Protein AF-A0A2T8JCD4-F1 (afdb_monomer)

Sequence (209 aa):
MAALTFLSVPRAQSPLDRAPPTRAVNAVFRVQPRTGFLVVAARRRLVAAAAAAAAPAASAAERDKPFIEEMRAAAMRLHTRDQDRGGEKEAPMEPPVDKWEPTVEGYLRFLVDSKLVFETLEAVVDRAAVPWYAEFRNTGLERSEPLKKDLEWFRQQGHTIPEPCAPGITYASFLEELSVKDPQAFVCHFYNVHFAHTAGGRIIGKKVV

Solvent-accessible surface area (backbone atoms only — not comparable to full-atom values): 13520 Å² total; per-residue (Å²): 133,90,81,87,83,81,83,84,77,84,81,82,82,73,99,80,82,84,83,80,88,82,81,88,75,91,77,88,79,83,87,77,91,80,92,75,92,75,91,74,81,84,78,83,74,81,79,80,89,77,79,81,76,79,67,82,77,71,52,76,79,63,72,71,56,57,69,67,58,57,53,49,54,58,55,34,44,71,30,34,52,83,80,34,91,64,23,68,38,81,86,80,92,68,80,53,77,90,75,61,84,84,46,72,69,60,48,47,44,51,49,42,18,50,27,51,37,37,44,41,55,52,50,52,26,69,67,29,90,50,80,74,32,51,78,67,50,92,74,80,73,81,45,34,67,62,43,51,51,52,54,49,50,44,42,75,75,70,46,84,80,66,75,67,45,70,70,32,51,52,50,29,54,47,50,59,53,28,52,72,77,36,55,68,62,33,51,52,50,53,49,51,56,52,52,43,42,73,50,61,41,55,56,51,50,63,74,76,94

Structure (mmCIF, N/CA/C/O backbone):
data_AF-A0A2T8JCD4-F1
#
_entry.id   AF-A0A2T8JCD4-F1
#
loop_
_atom_site.group_PDB
_atom_site.id
_atom_site.type_symbol
_atom_site.label_atom_id
_atom_site.label_alt_id
_atom_site.label_comp_id
_atom_site.label_asym_id
_atom_site.label_entity_id
_atom_site.label_seq_id
_atom_site.pdbx_PDB_ins_code
_atom_site.Cartn_x
_atom_site.Cartn_y
_atom_site.Cartn_z
_atom_site.occupancy
_atom_site.B_iso_or_equiv
_atom_site.auth_seq_id
_atom_site.auth_comp_id
_atom_site.auth_asym_id
_atom_site.auth_atom_id
_atom_site.pdbx_PDB_model_num
ATOM 1 N N . MET A 1 1 ? -46.975 -2.563 -40.101 1.00 36.19 1 MET A N 1
ATOM 2 C CA . MET A 1 1 ? -46.581 -1.784 -41.295 1.00 36.19 1 MET A CA 1
ATOM 3 C C . MET A 1 1 ? -46.174 -0.391 -40.839 1.00 36.19 1 MET A C 1
ATOM 5 O O . MET A 1 1 ? -47.021 0.231 -40.224 1.00 36.19 1 MET A O 1
ATOM 9 N N . ALA A 1 2 ? -44.932 0.024 -41.149 1.00 34.44 2 ALA A N 1
ATOM 10 C CA . ALA A 1 2 ? -44.399 1.404 -41.225 1.00 34.44 2 ALA A CA 1
ATOM 11 C C . ALA A 1 2 ? -44.528 2.324 -39.974 1.00 34.44 2 ALA A C 1
ATOM 13 O O . ALA A 1 2 ? -45.567 2.377 -39.344 1.00 34.44 2 ALA A O 1
ATOM 14 N N . ALA A 1 3 ? -43.549 3.127 -39.551 1.00 36.41 3 ALA A N 1
ATOM 15 C CA . ALA A 1 3 ? -42.234 3.466 -40.082 1.00 36.41 3 ALA A CA 1
ATOM 16 C C . ALA A 1 3 ? -41.329 3.948 -38.928 1.00 36.41 3 ALA A C 1
ATOM 18 O O . ALA A 1 3 ? -41.763 4.711 -38.068 1.00 36.41 3 ALA A O 1
ATOM 19 N N . LEU A 1 4 ? -40.066 3.516 -38.941 1.00 37.91 4 LEU A N 1
ATOM 20 C CA . LEU A 1 4 ? -38.973 4.099 -38.164 1.00 37.91 4 LEU A CA 1
ATOM 21 C C . LEU A 1 4 ? -38.475 5.346 -38.906 1.00 37.91 4 LEU A C 1
ATOM 23 O O . LEU A 1 4 ? -37.895 5.237 -39.985 1.00 37.91 4 LEU A O 1
ATOM 27 N N . THR A 1 5 ? -38.703 6.529 -38.346 1.00 40.84 5 THR A N 1
ATOM 28 C CA . THR A 1 5 ? -38.082 7.775 -38.810 1.00 40.84 5 THR A CA 1
ATOM 29 C C . THR A 1 5 ? -36.663 7.878 -38.261 1.00 40.84 5 THR A C 1
ATOM 31 O O . THR A 1 5 ? -36.458 8.149 -37.079 1.00 40.84 5 THR A O 1
ATOM 34 N N . PHE A 1 6 ? -35.681 7.665 -39.136 1.00 38.03 6 PHE A N 1
ATOM 35 C CA . PHE A 1 6 ? -34.277 7.980 -38.893 1.00 38.03 6 PHE A CA 1
ATOM 36 C C . PHE A 1 6 ? -34.075 9.501 -38.953 1.00 38.03 6 PHE A C 1
ATOM 38 O O . PHE A 1 6 ? -34.180 10.107 -40.018 1.00 38.03 6 PHE A O 1
ATOM 45 N N . LEU A 1 7 ? -33.764 10.121 -37.815 1.00 40.78 7 LEU A N 1
ATOM 46 C CA . LEU A 1 7 ? -33.202 11.470 -37.768 1.00 40.78 7 LEU A CA 1
ATOM 47 C C . LEU A 1 7 ? -31.695 11.370 -38.022 1.00 40.78 7 LEU A C 1
ATOM 49 O O . LEU A 1 7 ? -30.926 10.928 -37.171 1.00 40.78 7 LEU A O 1
ATOM 53 N N . SER A 1 8 ? -31.291 11.742 -39.234 1.00 42.31 8 SER A N 1
ATOM 54 C CA . SER A 1 8 ? -29.895 11.802 -39.660 1.00 42.31 8 SER A CA 1
ATOM 55 C C . SER A 1 8 ? -29.242 13.064 -39.089 1.00 42.31 8 SER A C 1
ATOM 57 O O . SER A 1 8 ? -29.608 14.177 -39.461 1.00 42.31 8 SER A O 1
ATOM 59 N N . VAL A 1 9 ? -28.276 12.903 -38.184 1.00 41.84 9 VAL A N 1
ATOM 60 C CA . VAL A 1 9 ? -27.459 14.006 -37.652 1.00 41.84 9 VAL A CA 1
ATOM 61 C C . VAL A 1 9 ? -26.311 14.294 -38.634 1.00 41.84 9 VAL A C 1
ATOM 63 O O . VAL A 1 9 ? -25.636 13.352 -39.059 1.00 41.84 9 VAL A O 1
ATOM 66 N N . PRO A 1 10 ? -26.059 15.557 -39.028 1.00 41.62 10 PRO A N 1
ATOM 67 C CA . PRO A 1 10 ? -24.972 15.886 -39.942 1.00 41.62 10 PRO A CA 1
ATOM 68 C C . PRO A 1 10 ? -23.603 15.732 -39.263 1.00 41.62 10 PRO A C 1
ATOM 70 O O . PRO A 1 10 ? -23.347 16.251 -38.178 1.00 41.62 10 PRO A O 1
ATOM 73 N N . ARG A 1 11 ? -22.710 15.003 -39.937 1.00 40.59 11 ARG A N 1
ATOM 74 C CA . ARG A 1 11 ? -21.319 14.752 -39.545 1.00 40.59 11 ARG A CA 1
ATOM 75 C C . ARG A 1 11 ? -20.512 16.053 -39.611 1.00 40.59 11 ARG A C 1
ATOM 77 O O . ARG A 1 11 ? -20.322 16.606 -40.691 1.00 40.59 11 ARG A O 1
ATOM 84 N N . ALA A 1 12 ? -20.015 16.515 -38.465 1.00 41.06 12 ALA A N 1
ATOM 85 C CA . ALA A 1 12 ? -19.050 17.606 -38.386 1.00 41.06 12 ALA A CA 1
ATOM 86 C C . ALA A 1 12 ? -17.743 17.208 -39.097 1.00 41.06 12 ALA A C 1
ATOM 88 O O . ALA A 1 12 ? -17.178 16.145 -38.832 1.00 41.06 12 ALA A O 1
ATOM 89 N N . GLN A 1 13 ? -17.282 18.048 -40.023 1.00 42.16 13 GLN A N 1
ATOM 90 C CA . GLN A 1 13 ? -16.000 17.888 -40.708 1.00 42.16 13 GLN A CA 1
ATOM 91 C C . GLN A 1 13 ? -14.865 18.338 -39.778 1.00 42.16 13 GLN A C 1
ATOM 93 O O . GLN A 1 13 ? -14.894 19.436 -39.226 1.00 42.16 13 GLN A O 1
ATOM 98 N N . SER A 1 14 ? -13.881 17.464 -39.579 1.00 39.19 14 SER A N 1
ATOM 99 C CA . SER A 1 14 ? -12.688 17.709 -38.766 1.00 39.19 14 SER A CA 1
ATOM 100 C C . SER A 1 14 ? -11.725 18.670 -39.487 1.00 39.19 14 SER A C 1
ATOM 102 O O . SER A 1 14 ? -11.552 18.541 -40.699 1.00 39.19 14 SER A O 1
ATOM 104 N N . PRO A 1 15 ? -11.053 19.606 -38.791 1.00 40.94 15 PRO A N 1
ATOM 105 C CA . PRO A 1 15 ? -10.141 20.566 -39.408 1.00 40.94 15 PRO A CA 1
ATOM 106 C C . PRO A 1 15 ? -8.748 19.943 -39.584 1.00 40.94 15 PRO A C 1
ATOM 108 O O . PRO A 1 15 ? -7.790 20.332 -38.927 1.00 40.94 15 PRO A O 1
ATOM 111 N N . LEU A 1 16 ? -8.636 18.942 -40.453 1.00 43.59 16 LEU A N 1
ATOM 112 C CA . LEU A 1 16 ? -7.364 18.343 -40.869 1.00 43.59 16 LEU A CA 1
ATOM 113 C C . LEU A 1 16 ? -7.417 18.037 -42.367 1.00 43.59 16 LEU A C 1
ATOM 115 O O . LEU A 1 16 ? -7.215 16.913 -42.795 1.00 43.59 16 LEU A O 1
ATOM 119 N N . ASP A 1 17 ? -7.720 19.053 -43.170 1.00 41.69 17 ASP A N 1
ATOM 120 C CA . ASP A 1 17 ? -7.614 18.961 -44.626 1.00 41.69 17 ASP A CA 1
ATOM 121 C C . ASP A 1 17 ? -7.142 20.303 -45.179 1.00 41.69 17 ASP A C 1
ATOM 123 O O . ASP A 1 17 ? -7.918 21.120 -45.665 1.00 41.69 17 ASP A O 1
ATOM 127 N N . ARG A 1 18 ? -5.839 20.568 -45.037 1.00 43.00 18 ARG A N 1
ATOM 128 C CA . ARG A 1 18 ? -5.104 21.563 -45.834 1.00 43.00 18 ARG A CA 1
ATOM 129 C C . ARG A 1 18 ? -3.615 21.212 -45.837 1.00 43.00 18 ARG A C 1
ATOM 131 O O . ARG A 1 18 ? -2.830 21.763 -45.073 1.00 43.00 18 ARG A O 1
ATOM 138 N N . ALA A 1 19 ? -3.230 20.300 -46.724 1.00 46.38 19 ALA A N 1
ATOM 139 C CA . ALA A 1 19 ? -1.844 20.153 -47.160 1.00 46.38 19 ALA A CA 1
ATOM 140 C C . ALA A 1 19 ? -1.657 20.916 -48.491 1.00 46.38 19 ALA A C 1
ATOM 142 O O . ALA A 1 19 ? -2.470 20.737 -49.401 1.00 46.38 19 ALA A O 1
ATOM 143 N N . PRO A 1 20 ? -0.641 21.787 -48.634 1.00 46.44 20 PRO A N 1
ATOM 144 C CA . PRO A 1 20 ? -0.349 22.455 -49.900 1.00 46.44 20 PRO A CA 1
ATOM 145 C C . PRO A 1 20 ? 0.383 21.516 -50.884 1.00 46.44 20 PRO A C 1
ATOM 147 O O . PRO A 1 20 ? 1.058 20.578 -50.456 1.00 46.44 20 PRO A O 1
ATOM 150 N N . PRO A 1 21 ? 0.283 21.758 -52.205 1.00 45.94 21 PRO A N 1
ATOM 151 C CA . PRO A 1 21 ? 0.822 20.855 -53.218 1.00 45.94 21 PRO A CA 1
ATOM 152 C C . PRO A 1 21 ? 2.357 20.898 -53.272 1.00 45.94 21 PRO A C 1
ATOM 154 O O . PRO A 1 21 ? 2.965 21.944 -53.505 1.00 45.94 21 PRO A O 1
ATOM 157 N N . THR A 1 22 ? 2.992 19.737 -53.118 1.00 40.28 22 THR A N 1
ATOM 158 C CA . THR A 1 22 ? 4.421 19.525 -53.363 1.00 40.28 22 THR A CA 1
ATOM 159 C C . THR A 1 22 ? 4.698 19.486 -54.866 1.00 40.28 22 THR A C 1
ATOM 161 O O . THR A 1 22 ? 4.330 18.556 -55.580 1.00 40.28 22 THR A O 1
ATOM 164 N N . ARG A 1 23 ? 5.380 20.519 -55.364 1.00 37.66 23 ARG A N 1
ATOM 165 C CA . ARG A 1 23 ? 5.921 20.571 -56.725 1.00 37.66 23 ARG A CA 1
ATOM 166 C C . ARG A 1 23 ? 7.196 19.728 -56.776 1.00 37.66 23 ARG A C 1
ATOM 168 O O . ARG A 1 23 ? 8.215 20.112 -56.209 1.00 37.66 23 ARG A O 1
ATOM 175 N N . ALA A 1 24 ? 7.134 18.583 -57.450 1.00 40.75 24 ALA A N 1
ATOM 176 C CA . ALA A 1 24 ? 8.302 17.763 -57.745 1.00 40.75 24 ALA A CA 1
ATOM 177 C C . ALA A 1 24 ? 9.252 18.523 -58.686 1.00 40.75 24 ALA A C 1
ATOM 179 O O . ALA A 1 24 ? 8.850 18.964 -59.764 1.00 40.75 24 ALA A O 1
ATOM 180 N N . VAL A 1 25 ? 10.514 18.670 -58.282 1.00 39.81 25 VAL A N 1
ATOM 181 C CA . VAL A 1 25 ? 11.594 19.159 -59.144 1.00 39.81 25 VAL A CA 1
ATOM 182 C C . VAL A 1 25 ? 12.654 18.065 -59.189 1.00 39.81 25 VAL A C 1
ATOM 184 O O . VAL A 1 25 ? 13.371 17.838 -58.218 1.00 39.81 25 VAL A O 1
ATOM 187 N N . ASN A 1 26 ? 12.720 17.353 -60.313 1.00 35.44 26 ASN A N 1
ATOM 188 C CA . ASN A 1 26 ? 13.781 16.393 -60.594 1.00 35.44 26 ASN A CA 1
ATOM 189 C C . ASN A 1 26 ? 15.066 17.163 -60.918 1.00 35.44 26 ASN A C 1
ATOM 191 O O . ASN A 1 26 ? 15.206 17.696 -62.017 1.00 35.44 26 ASN A O 1
ATOM 195 N N . ALA A 1 27 ? 16.007 17.212 -59.976 1.00 40.53 27 ALA A N 1
ATOM 196 C CA . ALA A 1 27 ? 17.366 17.675 -60.225 1.00 40.53 27 ALA A CA 1
ATOM 197 C C . ALA A 1 27 ? 18.309 16.466 -60.257 1.00 40.53 27 ALA A C 1
ATOM 199 O O . ALA A 1 27 ? 18.738 15.950 -59.228 1.00 40.53 27 ALA A O 1
ATOM 200 N N . VAL A 1 28 ? 18.618 16.002 -61.468 1.00 41.41 28 VAL A N 1
ATOM 201 C CA . VAL A 1 28 ? 19.682 15.027 -61.725 1.00 41.41 28 VAL A CA 1
ATOM 202 C C . VAL A 1 28 ? 21.014 15.770 -61.629 1.00 41.41 28 VAL A C 1
ATOM 204 O O . VAL A 1 28 ? 21.392 16.482 -62.556 1.00 41.41 28 VAL A O 1
ATOM 207 N N . PHE A 1 29 ? 21.730 15.621 -60.513 1.00 34.62 29 PHE A N 1
ATOM 208 C CA . PHE A 1 29 ? 23.109 16.097 -60.400 1.00 34.62 29 PHE A CA 1
ATOM 209 C C . PHE A 1 29 ? 24.091 14.965 -60.701 1.00 34.62 29 PHE A C 1
ATOM 211 O O . PHE A 1 29 ? 24.189 13.962 -59.997 1.00 34.62 29 PHE A O 1
ATOM 218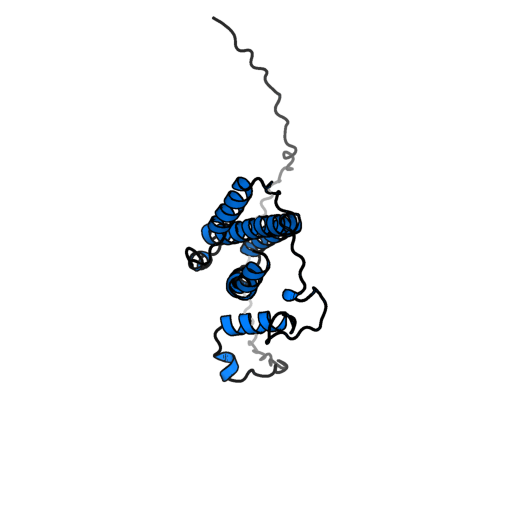 N N . ARG A 1 30 ? 24.804 15.152 -61.810 1.00 36.09 30 ARG A N 1
ATOM 219 C CA . ARG A 1 30 ? 25.827 14.269 -62.363 1.00 36.09 30 ARG A CA 1
ATOM 220 C C . ARG A 1 30 ? 27.097 14.362 -61.512 1.00 36.09 30 ARG A C 1
ATOM 222 O O . ARG A 1 30 ? 27.738 15.407 -61.465 1.00 36.09 30 ARG A O 1
ATOM 229 N N . VAL A 1 31 ? 27.460 13.258 -60.868 1.00 37.47 31 VAL A N 1
ATOM 230 C CA . VAL A 1 31 ? 28.732 13.080 -60.155 1.00 37.47 31 VAL A CA 1
ATOM 231 C C . VAL A 1 31 ? 29.869 12.943 -61.176 1.00 37.47 31 VAL A C 1
ATOM 233 O O . VAL A 1 31 ? 29.787 12.115 -62.083 1.00 37.47 31 VAL A O 1
ATOM 236 N N . GLN A 1 32 ? 30.937 13.731 -61.029 1.00 40.91 32 GLN A N 1
ATOM 237 C CA . GLN A 1 32 ? 32.237 13.465 -61.657 1.00 40.91 32 GLN A CA 1
ATOM 238 C C . GLN A 1 32 ? 33.278 13.161 -60.569 1.00 40.91 32 GLN A C 1
ATOM 240 O O . GLN A 1 32 ? 33.349 13.902 -59.586 1.00 40.91 32 GLN A O 1
ATOM 245 N N . PRO A 1 33 ? 34.100 12.107 -60.724 1.00 37.00 33 PRO A N 1
ATOM 246 C CA . PRO A 1 33 ? 35.120 11.758 -59.749 1.00 37.00 33 PRO A CA 1
ATOM 247 C C . PRO A 1 33 ? 36.376 12.607 -59.975 1.00 37.00 33 PRO A C 1
ATOM 249 O O . PRO A 1 33 ? 36.883 12.709 -61.091 1.00 37.00 33 PRO A O 1
ATOM 252 N N . ARG A 1 34 ? 36.915 13.190 -58.903 1.00 38.91 34 ARG A N 1
ATOM 253 C CA . ARG A 1 34 ? 38.289 13.699 -58.878 1.00 38.91 34 ARG A CA 1
ATOM 254 C C . ARG A 1 34 ? 39.103 12.866 -57.900 1.00 38.91 34 ARG A C 1
ATOM 256 O O . ARG A 1 34 ? 38.929 12.945 -56.691 1.00 38.91 34 ARG A O 1
ATOM 263 N N . THR A 1 35 ? 39.982 12.055 -58.473 1.00 38.88 35 THR A N 1
ATOM 264 C CA . THR A 1 35 ? 41.093 11.368 -57.818 1.00 38.88 35 THR A CA 1
ATOM 265 C C . THR A 1 35 ? 42.033 12.374 -57.163 1.00 38.88 35 THR A C 1
ATOM 267 O O . THR A 1 35 ? 42.603 13.230 -57.835 1.00 38.88 35 THR A O 1
ATOM 270 N N . GLY A 1 36 ? 42.218 12.226 -55.856 1.00 40.38 36 GLY A N 1
ATOM 271 C CA . GLY A 1 36 ? 43.224 12.923 -55.069 1.00 40.38 36 GLY A CA 1
ATOM 272 C C . GLY A 1 36 ? 43.470 12.137 -53.790 1.00 40.38 36 GLY A C 1
ATOM 273 O O . GLY A 1 36 ? 42.800 12.353 -52.787 1.00 40.38 36 GLY A O 1
ATOM 274 N N . PHE A 1 37 ? 44.390 11.174 -53.845 1.00 38.12 37 PHE A N 1
ATOM 275 C CA . PHE A 1 37 ? 44.900 10.510 -52.650 1.00 38.12 37 PHE A CA 1
ATOM 276 C C . PHE A 1 37 ? 45.789 11.499 -51.892 1.00 38.12 37 PHE A C 1
ATOM 278 O O . PHE A 1 37 ? 46.847 11.881 -52.386 1.00 38.12 37 PHE A O 1
ATOM 285 N N . LEU A 1 38 ? 45.380 11.880 -50.682 1.00 41.44 38 LEU A N 1
ATOM 286 C CA . LEU A 1 38 ? 46.275 12.452 -49.682 1.00 41.44 38 LEU A CA 1
ATOM 287 C C . LEU A 1 38 ? 46.178 11.584 -48.424 1.00 41.44 38 LEU A C 1
ATOM 289 O O . LEU A 1 38 ? 45.187 11.611 -47.697 1.00 41.44 38 LEU A O 1
ATOM 293 N N . VAL A 1 39 ? 47.203 10.765 -48.198 1.00 43.88 39 VAL A N 1
ATOM 294 C CA . VAL A 1 39 ? 47.355 9.965 -46.981 1.00 43.88 39 VAL A CA 1
ATOM 295 C C . VAL A 1 39 ? 47.796 10.911 -45.865 1.00 43.88 39 VAL A C 1
ATOM 297 O O . VAL A 1 39 ? 48.966 11.273 -45.775 1.00 43.88 39 VAL A O 1
ATOM 300 N N . VAL A 1 40 ? 46.858 11.335 -45.016 1.00 43.38 40 VAL A N 1
ATOM 301 C CA . VAL A 1 40 ? 47.174 12.033 -43.764 1.00 43.38 40 VAL A CA 1
ATOM 302 C C . VAL A 1 40 ? 47.233 10.993 -42.653 1.00 43.38 40 VAL A C 1
ATOM 304 O O . VAL A 1 40 ? 46.235 10.365 -42.304 1.00 43.38 40 VAL A O 1
ATOM 307 N N . ALA A 1 41 ? 48.437 10.789 -42.125 1.00 44.50 41 ALA A N 1
ATOM 308 C CA . ALA A 1 41 ? 48.726 9.865 -41.041 1.00 44.50 41 ALA A CA 1
ATOM 309 C C . ALA A 1 41 ? 47.834 10.133 -39.813 1.00 44.50 41 ALA A C 1
ATOM 311 O O . ALA A 1 41 ? 47.829 11.228 -39.246 1.00 44.50 41 ALA A O 1
ATOM 312 N N . ALA A 1 42 ? 47.106 9.105 -39.374 1.00 46.38 42 ALA A N 1
ATOM 313 C CA . ALA A 1 42 ? 46.294 9.135 -38.167 1.00 46.38 42 ALA A CA 1
ATOM 314 C C . ALA A 1 42 ? 47.191 9.207 -36.919 1.00 46.38 42 ALA A C 1
ATOM 316 O O . ALA A 1 42 ? 47.625 8.191 -36.376 1.00 46.38 42 ALA A O 1
ATOM 317 N N . ARG A 1 43 ? 47.458 10.418 -36.422 1.00 45.34 43 ARG A N 1
ATOM 318 C CA . ARG A 1 43 ? 47.967 10.609 -35.059 1.00 45.34 43 ARG A CA 1
ATOM 319 C C . ARG A 1 43 ? 46.815 10.396 -34.079 1.00 45.34 43 ARG A C 1
ATOM 321 O O . ARG A 1 43 ? 46.060 11.320 -33.791 1.00 45.34 43 ARG A O 1
ATOM 328 N N . ARG A 1 44 ? 46.692 9.175 -33.550 1.00 45.59 44 ARG A N 1
ATOM 329 C CA . ARG A 1 44 ? 45.901 8.896 -32.344 1.00 45.59 44 ARG A CA 1
ATOM 330 C C . ARG A 1 44 ? 46.477 9.727 -31.193 1.00 45.59 44 ARG A C 1
ATOM 332 O O . ARG A 1 44 ? 47.511 9.375 -30.634 1.00 45.59 44 ARG A O 1
ATOM 339 N N . ARG A 1 45 ? 45.836 10.847 -30.853 1.00 45.03 45 ARG A N 1
ATOM 340 C CA . ARG A 1 45 ? 46.056 11.514 -29.565 1.00 45.03 45 ARG A CA 1
ATOM 341 C C . ARG A 1 45 ? 45.243 10.753 -28.524 1.00 45.03 45 ARG A C 1
ATOM 343 O O . ARG A 1 45 ? 44.018 10.775 -28.560 1.00 45.03 45 ARG A O 1
ATOM 350 N N . LEU A 1 46 ? 45.949 10.045 -27.648 1.00 43.59 46 LEU A N 1
ATOM 351 C CA . LEU A 1 46 ? 45.416 9.506 -26.402 1.00 43.59 46 LEU A CA 1
ATOM 352 C C . LEU A 1 46 ? 44.787 10.662 -25.615 1.00 43.59 46 LEU A C 1
ATOM 354 O O . LEU A 1 46 ? 45.486 11.593 -25.218 1.00 43.59 46 LEU A O 1
ATOM 358 N N . VAL A 1 47 ? 43.470 10.619 -25.427 1.00 42.81 47 VAL A N 1
ATOM 359 C CA . VAL A 1 47 ? 42.788 11.479 -24.459 1.00 42.81 47 VAL A CA 1
ATOM 360 C C . VAL A 1 47 ? 43.073 10.872 -23.091 1.00 42.81 47 VAL A C 1
ATOM 362 O O . VAL A 1 47 ? 42.597 9.782 -22.780 1.00 42.81 47 VAL A O 1
ATOM 365 N N . ALA A 1 48 ? 43.911 11.541 -22.304 1.00 42.31 48 ALA A N 1
ATOM 366 C CA . ALA A 1 48 ? 44.113 11.198 -20.907 1.00 42.31 48 ALA A CA 1
ATOM 367 C C . ALA A 1 48 ? 42.807 11.477 -20.148 1.00 42.31 48 ALA A C 1
ATOM 369 O O . ALA A 1 48 ? 42.391 12.628 -20.024 1.00 42.31 48 ALA A O 1
ATOM 370 N N . ALA A 1 49 ? 42.154 10.423 -19.661 1.00 48.41 49 ALA A N 1
ATOM 371 C CA . ALA A 1 49 ? 41.119 10.544 -18.647 1.00 48.41 49 ALA A CA 1
ATOM 372 C C . ALA A 1 49 ? 41.802 10.938 -17.330 1.00 48.41 49 ALA A C 1
ATOM 374 O O . ALA A 1 49 ? 42.524 10.138 -16.737 1.00 48.41 49 ALA A O 1
ATOM 375 N N . ALA A 1 50 ? 41.609 12.182 -16.898 1.00 40.72 50 ALA A N 1
ATOM 376 C CA . ALA A 1 50 ? 42.050 12.662 -15.598 1.00 40.72 50 ALA A CA 1
ATOM 377 C C . ALA A 1 50 ? 40.855 13.230 -14.825 1.00 40.72 50 ALA A C 1
ATOM 379 O O . ALA A 1 50 ? 40.066 13.997 -15.371 1.00 40.72 50 ALA A O 1
ATOM 380 N N . ALA A 1 51 ? 40.802 12.848 -13.547 1.00 37.06 51 ALA A N 1
ATOM 381 C CA . ALA A 1 51 ? 39.871 13.255 -12.496 1.00 37.06 51 ALA A CA 1
ATOM 382 C C . ALA A 1 51 ? 38.459 12.634 -12.518 1.00 37.06 51 ALA A C 1
ATOM 384 O O . ALA A 1 51 ? 37.451 13.336 -12.515 1.00 37.06 51 ALA A O 1
ATOM 385 N N . ALA A 1 52 ? 38.382 11.308 -12.361 1.00 40.97 52 ALA A N 1
ATOM 386 C CA . ALA A 1 52 ? 37.390 10.788 -11.423 1.00 40.97 52 ALA A CA 1
ATOM 387 C C . ALA A 1 52 ? 37.881 11.171 -10.020 1.00 40.97 52 ALA A C 1
ATOM 389 O O . ALA A 1 52 ? 38.870 10.620 -9.534 1.00 40.97 52 ALA A O 1
ATOM 390 N N . ALA A 1 53 ? 37.245 12.164 -9.398 1.00 44.44 53 ALA A N 1
ATOM 391 C CA . ALA A 1 53 ? 37.364 12.337 -7.959 1.00 44.44 53 ALA A CA 1
ATOM 392 C C . ALA A 1 53 ? 36.942 11.007 -7.326 1.00 44.44 53 ALA A C 1
ATOM 394 O O . ALA A 1 53 ? 35.841 10.520 -7.587 1.00 44.44 53 ALA A O 1
ATOM 395 N N . ALA A 1 54 ? 37.855 10.377 -6.589 1.00 45.38 54 ALA A N 1
ATOM 396 C CA . ALA A 1 54 ? 37.593 9.119 -5.920 1.00 45.38 54 ALA A CA 1
ATOM 397 C C . ALA A 1 54 ? 36.438 9.325 -4.934 1.00 45.38 54 ALA A C 1
ATOM 399 O O . ALA A 1 54 ? 36.623 9.883 -3.853 1.00 45.38 54 ALA A O 1
ATOM 400 N N . ALA A 1 55 ? 35.240 8.882 -5.316 1.00 53.34 55 ALA A N 1
ATOM 401 C CA . ALA A 1 55 ? 34.230 8.524 -4.338 1.00 53.34 55 ALA A CA 1
ATOM 402 C C . ALA A 1 55 ? 34.874 7.501 -3.384 1.00 53.34 55 ALA A C 1
ATOM 404 O O . ALA A 1 55 ? 35.630 6.643 -3.861 1.00 53.34 55 ALA A O 1
ATOM 405 N N . PRO A 1 56 ? 34.650 7.594 -2.061 1.00 49.28 56 PRO A N 1
ATOM 406 C CA . PRO A 1 56 ? 35.224 6.637 -1.129 1.00 49.28 56 PRO A CA 1
ATOM 407 C C . PRO A 1 56 ? 34.797 5.237 -1.569 1.00 49.28 56 PRO A C 1
ATOM 409 O O . PRO A 1 56 ? 33.608 4.951 -1.704 1.00 49.28 56 PRO A O 1
ATOM 412 N N . ALA A 1 57 ? 35.782 4.395 -1.880 1.00 52.78 57 ALA A N 1
ATOM 413 C CA . ALA A 1 57 ? 35.535 3.024 -2.276 1.00 52.78 57 ALA A CA 1
ATOM 414 C C . ALA A 1 57 ? 34.891 2.314 -1.086 1.00 52.78 57 ALA A C 1
ATOM 416 O O . ALA A 1 57 ? 35.556 2.077 -0.076 1.00 52.78 57 ALA A O 1
ATOM 417 N N . ALA A 1 58 ? 33.600 2.009 -1.211 1.00 56.53 58 ALA A N 1
ATOM 418 C CA . ALA A 1 58 ? 32.910 1.125 -0.290 1.00 56.53 58 ALA A CA 1
ATOM 419 C C . ALA A 1 58 ? 33.758 -0.143 -0.103 1.00 56.53 58 ALA A C 1
ATOM 421 O O . ALA A 1 58 ? 34.327 -0.679 -1.067 1.00 56.53 58 ALA A O 1
ATOM 422 N N . SER A 1 59 ? 33.904 -0.579 1.146 1.00 64.00 59 SER A N 1
ATOM 423 C CA . SER A 1 59 ? 34.700 -1.759 1.486 1.00 64.00 59 SER A CA 1
ATOM 424 C C . SER A 1 59 ? 34.192 -2.980 0.705 1.00 64.00 59 SER A C 1
ATOM 426 O O . SER A 1 59 ? 33.027 -3.037 0.318 1.00 64.00 59 SER A O 1
ATOM 428 N N . ALA A 1 60 ? 35.037 -3.984 0.440 1.00 58.62 60 ALA A N 1
ATOM 429 C CA . ALA A 1 60 ? 34.596 -5.181 -0.291 1.00 58.62 60 ALA A CA 1
ATOM 430 C C . ALA A 1 60 ? 33.349 -5.832 0.351 1.00 58.62 60 ALA A C 1
ATOM 432 O O . ALA A 1 60 ? 32.441 -6.225 -0.368 1.00 58.62 60 ALA A O 1
ATOM 433 N N . ALA A 1 61 ? 33.252 -5.789 1.685 1.00 59.16 61 ALA A N 1
ATOM 434 C CA . ALA A 1 61 ? 32.099 -6.253 2.458 1.00 59.16 61 ALA A CA 1
ATOM 435 C C . ALA A 1 61 ? 30.817 -5.408 2.285 1.00 59.16 61 ALA A C 1
ATOM 437 O O . ALA A 1 61 ? 29.726 -5.882 2.589 1.00 59.16 61 ALA A O 1
ATOM 438 N N . GLU A 1 62 ? 30.913 -4.159 1.823 1.00 57.28 62 GLU A N 1
ATOM 439 C CA . GLU A 1 62 ? 29.744 -3.342 1.468 1.00 57.28 62 GLU A CA 1
ATOM 440 C C . GLU A 1 62 ? 29.220 -3.648 0.064 1.00 57.28 62 GLU A C 1
ATOM 442 O O . GLU A 1 62 ? 28.035 -3.453 -0.171 1.00 57.28 62 GLU A O 1
ATOM 447 N N . ARG A 1 63 ? 30.063 -4.159 -0.844 1.00 59.75 63 ARG A N 1
ATOM 448 C CA . ARG A 1 63 ? 29.663 -4.524 -2.216 1.00 59.75 63 ARG A CA 1
ATOM 449 C C . ARG A 1 63 ? 28.996 -5.896 -2.328 1.00 59.75 63 ARG A C 1
ATOM 451 O O . ARG A 1 63 ? 28.364 -6.165 -3.342 1.00 59.75 63 ARG A O 1
ATOM 458 N N . ASP A 1 64 ? 29.128 -6.732 -1.300 1.00 72.31 64 ASP A N 1
ATOM 459 C CA . ASP A 1 64 ? 28.559 -8.085 -1.264 1.00 72.31 64 ASP A CA 1
ATOM 460 C C . ASP A 1 64 ? 27.165 -8.136 -0.610 1.00 72.31 64 ASP A C 1
ATOM 462 O O . ASP A 1 64 ? 26.572 -9.210 -0.487 1.00 72.31 64 ASP A O 1
ATOM 466 N N . LYS A 1 65 ? 26.622 -6.991 -0.169 1.00 78.75 65 LYS A N 1
ATOM 467 C CA . LYS A 1 65 ? 25.290 -6.948 0.443 1.00 78.75 65 LYS A CA 1
ATOM 468 C C . LYS A 1 65 ? 24.211 -7.116 -0.626 1.00 78.75 65 LYS A C 1
ATOM 470 O O . LYS A 1 65 ? 24.286 -6.487 -1.681 1.00 78.75 65 LYS A O 1
ATOM 475 N N . PRO A 1 66 ? 23.178 -7.936 -0.378 1.00 89.69 66 PRO A N 1
ATOM 476 C CA . PRO A 1 66 ? 22.052 -8.019 -1.291 1.00 89.69 66 PRO A CA 1
ATOM 477 C C . PRO A 1 66 ? 21.339 -6.665 -1.342 1.00 89.69 66 PRO A C 1
ATOM 479 O O . PRO A 1 66 ? 21.143 -6.016 -0.317 1.00 89.69 66 PRO A O 1
ATOM 482 N N . PHE A 1 67 ? 20.874 -6.271 -2.525 1.00 89.25 67 PHE A N 1
ATOM 483 C CA . PHE A 1 67 ? 20.203 -4.984 -2.750 1.00 89.25 67 PHE A CA 1
ATOM 484 C C . PHE A 1 67 ? 19.056 -4.697 -1.757 1.00 89.25 67 PHE A C 1
ATOM 486 O O . PHE A 1 67 ? 18.858 -3.564 -1.324 1.00 89.25 67 PHE A O 1
ATOM 493 N N . ILE A 1 68 ? 18.335 -5.733 -1.319 1.00 89.31 68 ILE A N 1
ATOM 494 C CA . ILE A 1 68 ? 17.264 -5.606 -0.321 1.00 89.31 68 ILE 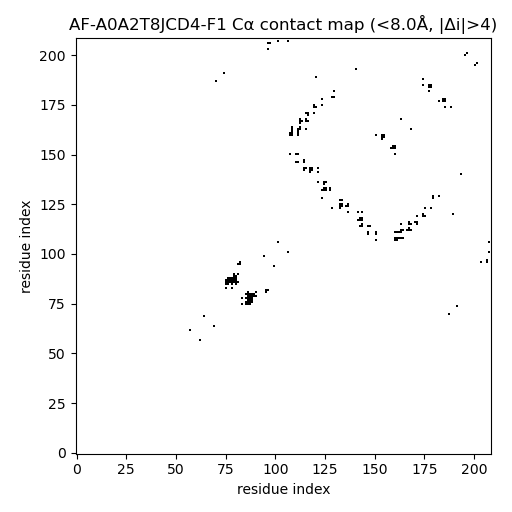A CA 1
ATOM 495 C C . ILE A 1 68 ? 17.781 -5.100 1.037 1.00 89.31 68 ILE A C 1
ATOM 497 O O . ILE A 1 68 ? 17.074 -4.360 1.721 1.00 89.31 68 ILE A O 1
ATOM 501 N N . G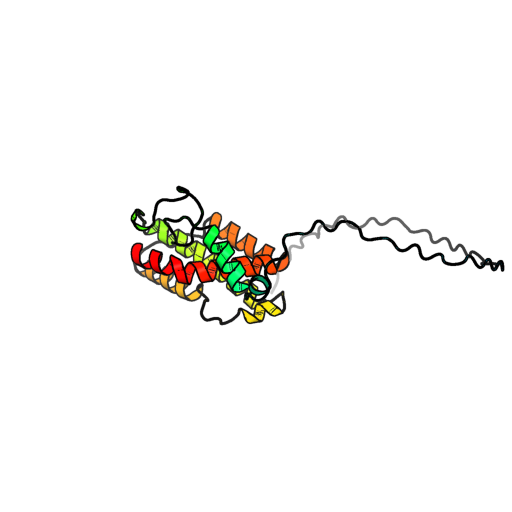LU A 1 69 ? 19.009 -5.438 1.439 1.00 89.12 69 GLU A N 1
ATOM 502 C CA . GLU A 1 69 ? 19.612 -4.894 2.662 1.00 89.12 69 GLU A CA 1
ATOM 503 C C . GLU A 1 69 ? 19.916 -3.400 2.536 1.00 89.12 69 GLU A C 1
ATOM 505 O O . GLU A 1 69 ? 19.714 -2.657 3.498 1.00 89.12 69 GLU A O 1
ATOM 510 N N . GLU A 1 70 ? 20.334 -2.941 1.354 1.00 90.00 70 GLU A N 1
ATOM 511 C CA . GLU A 1 70 ? 20.519 -1.513 1.082 1.00 90.00 70 GLU A CA 1
ATOM 512 C C . GLU A 1 70 ? 19.183 -0.766 1.149 1.00 90.00 70 GLU A C 1
ATOM 514 O O . GLU A 1 70 ? 19.080 0.259 1.831 1.00 90.00 70 GLU A O 1
ATOM 519 N N . MET A 1 71 ? 18.137 -1.317 0.521 1.00 90.25 71 MET A N 1
ATOM 520 C CA . MET A 1 71 ? 16.781 -0.764 0.579 1.00 90.25 71 MET A CA 1
ATOM 521 C C . MET A 1 71 ? 16.255 -0.704 2.012 1.00 90.25 71 MET A C 1
ATOM 523 O O . MET A 1 71 ? 15.727 0.324 2.436 1.00 90.25 71 MET A O 1
ATOM 527 N N . ARG A 1 72 ? 16.433 -1.783 2.785 1.00 87.44 72 ARG A N 1
ATOM 528 C CA . ARG A 1 72 ? 16.060 -1.820 4.200 1.00 87.44 72 ARG A CA 1
ATOM 529 C C . ARG A 1 72 ? 16.798 -0.739 4.973 1.00 87.44 72 ARG A C 1
ATOM 531 O O . ARG A 1 72 ? 16.150 0.032 5.668 1.00 87.44 72 ARG A O 1
ATOM 538 N N . ALA A 1 73 ? 18.121 -0.654 4.846 1.00 86.62 73 ALA A N 1
ATOM 539 C CA . ALA A 1 73 ? 18.912 0.347 5.552 1.00 86.62 73 ALA A CA 1
ATOM 540 C C . ALA A 1 73 ? 18.444 1.771 5.220 1.00 86.62 73 ALA A C 1
ATOM 542 O O . ALA A 1 73 ? 18.253 2.570 6.132 1.00 86.62 73 ALA A O 1
ATOM 543 N N . ALA A 1 74 ? 18.198 2.082 3.944 1.00 87.75 74 ALA A N 1
ATOM 544 C CA . ALA A 1 74 ? 17.667 3.379 3.532 1.00 87.75 74 ALA A CA 1
ATOM 545 C C . ALA A 1 74 ? 16.281 3.664 4.137 1.00 87.75 74 ALA A C 1
ATOM 547 O O . ALA A 1 74 ? 16.063 4.753 4.668 1.00 87.75 74 ALA A O 1
ATOM 548 N N . ALA A 1 75 ? 15.374 2.683 4.122 1.00 85.81 75 ALA A N 1
ATOM 549 C CA . ALA A 1 75 ? 14.048 2.813 4.719 1.00 85.81 75 ALA A CA 1
ATOM 550 C C . ALA A 1 75 ? 14.123 3.061 6.234 1.00 85.81 75 ALA A C 1
ATOM 552 O O . ALA A 1 75 ? 13.455 3.963 6.739 1.00 85.81 75 ALA A O 1
ATOM 553 N N . MET A 1 76 ? 14.974 2.329 6.965 1.00 85.25 76 MET A N 1
ATOM 554 C CA . MET A 1 76 ? 15.119 2.492 8.419 1.00 85.25 76 MET A CA 1
ATOM 555 C C . MET A 1 76 ? 15.541 3.912 8.803 1.00 85.25 76 MET A C 1
ATOM 557 O O . MET A 1 76 ? 14.933 4.498 9.692 1.00 85.25 76 MET A O 1
ATOM 561 N N . ARG A 1 77 ? 16.492 4.515 8.076 1.00 85.06 77 ARG A N 1
ATOM 562 C CA . ARG A 1 77 ? 16.950 5.893 8.342 1.00 85.06 77 ARG A CA 1
ATOM 563 C C . ARG A 1 77 ? 15.838 6.935 8.250 1.00 85.06 77 ARG A C 1
ATOM 565 O O . ARG A 1 77 ? 15.928 7.990 8.870 1.00 85.06 77 ARG A O 1
ATOM 572 N N . LEU A 1 78 ? 14.791 6.656 7.473 1.00 83.94 78 LEU A N 1
ATOM 573 C CA . LEU A 1 78 ? 13.659 7.564 7.314 1.00 83.94 78 LEU A CA 1
ATOM 574 C C . LEU A 1 78 ? 12.634 7.478 8.452 1.00 83.94 78 LEU A C 1
ATOM 576 O O . LEU A 1 78 ? 11.795 8.375 8.531 1.00 83.94 78 LEU A O 1
ATOM 580 N N . HIS A 1 79 ? 12.708 6.463 9.318 1.00 80.94 79 HIS A N 1
ATOM 581 C CA . HIS A 1 79 ? 11.845 6.336 10.493 1.00 80.94 79 HIS A CA 1
ATOM 582 C C . HIS A 1 79 ? 12.309 7.268 11.620 1.00 80.94 79 HIS A C 1
ATOM 584 O O . HIS A 1 79 ? 13.494 7.607 11.725 1.00 80.94 79 HIS A O 1
ATOM 590 N N . THR A 1 80 ? 11.380 7.665 12.493 1.00 79.31 80 THR A N 1
ATOM 591 C CA . THR A 1 80 ? 11.741 8.292 13.771 1.00 79.31 80 THR A CA 1
ATOM 592 C C . THR A 1 80 ? 12.149 7.227 14.786 1.00 79.31 80 THR A C 1
ATOM 594 O O . THR A 1 80 ? 11.703 6.079 14.712 1.00 79.31 80 THR A O 1
ATOM 597 N N . ARG A 1 81 ? 12.975 7.606 15.770 1.00 77.88 81 ARG A N 1
ATOM 598 C CA . ARG A 1 81 ? 13.379 6.690 16.857 1.00 77.88 81 ARG A CA 1
ATOM 599 C C . ARG A 1 81 ? 12.206 6.156 17.679 1.00 77.88 81 ARG A C 1
ATOM 601 O O . ARG A 1 81 ? 12.296 5.058 18.222 1.00 77.88 81 ARG A O 1
ATOM 608 N N . ASP A 1 82 ? 11.122 6.923 17.751 1.00 72.56 82 ASP A N 1
ATOM 609 C CA . ASP A 1 82 ? 9.904 6.531 18.461 1.00 72.56 82 ASP A CA 1
ATOM 610 C C . ASP A 1 82 ? 9.097 5.478 17.685 1.00 72.56 82 ASP A C 1
ATOM 612 O O . ASP A 1 82 ? 8.372 4.688 18.287 1.00 72.56 82 ASP A O 1
ATOM 616 N N . GLN A 1 83 ? 9.224 5.449 16.354 1.00 68.31 83 GLN A N 1
ATOM 617 C CA . GLN A 1 83 ? 8.548 4.483 15.485 1.00 68.31 83 GLN A CA 1
ATOM 618 C C . GLN A 1 83 ? 9.361 3.197 15.302 1.00 68.31 83 GLN A C 1
ATOM 620 O O . GLN A 1 83 ? 8.779 2.114 15.248 1.00 68.31 83 GLN A O 1
ATOM 625 N N . ASP A 1 84 ? 10.692 3.298 15.225 1.00 72.75 84 ASP A N 1
ATOM 626 C CA . ASP A 1 84 ? 11.580 2.141 15.115 1.00 72.75 84 ASP A CA 1
ATOM 627 C C . ASP A 1 84 ? 12.961 2.393 15.753 1.00 72.75 84 ASP A C 1
ATOM 629 O O . ASP A 1 84 ? 13.527 3.482 15.657 1.00 72.75 84 ASP A O 1
ATOM 633 N N . ARG A 1 85 ? 13.557 1.350 16.353 1.00 70.38 85 ARG A N 1
ATOM 634 C CA . ARG A 1 85 ? 14.903 1.394 16.961 1.00 70.38 85 ARG A CA 1
ATOM 635 C C . ARG A 1 85 ? 16.007 1.780 15.971 1.00 70.38 85 ARG A C 1
ATOM 637 O O . ARG A 1 85 ? 17.030 2.306 16.399 1.00 70.38 85 ARG A O 1
ATOM 644 N N . GLY A 1 86 ? 15.825 1.487 14.684 1.00 69.81 86 GLY A N 1
ATOM 645 C CA . GLY A 1 86 ? 16.732 1.858 13.597 1.00 69.81 86 GLY A CA 1
ATOM 646 C C . GLY A 1 86 ? 16.483 3.248 13.003 1.00 69.81 86 GLY A C 1
ATOM 647 O O . GLY A 1 86 ? 17.138 3.588 12.022 1.00 69.81 86 GLY A O 1
ATOM 648 N N . GLY A 1 87 ? 15.542 4.025 13.550 1.00 74.06 87 GLY A N 1
ATOM 649 C CA . GLY A 1 87 ? 15.210 5.366 13.075 1.00 74.06 87 GLY A CA 1
ATOM 650 C C . GLY A 1 87 ? 16.299 6.405 13.358 1.00 74.06 87 GLY A C 1
ATOM 651 O O . GLY A 1 87 ? 16.913 6.421 14.429 1.00 74.06 87 GLY A O 1
ATOM 652 N N . GLU A 1 88 ? 16.518 7.311 12.406 1.00 78.69 88 GLU A N 1
ATOM 653 C CA . GLU A 1 88 ? 17.514 8.389 12.512 1.00 78.69 88 GLU A CA 1
ATOM 654 C C . GLU A 1 88 ? 16.885 9.797 12.511 1.00 78.69 88 GLU A C 1
ATOM 656 O O . GLU A 1 88 ? 17.579 10.761 12.826 1.00 78.69 88 GLU A O 1
ATOM 661 N N . LYS A 1 89 ? 15.582 9.947 12.217 1.00 78.00 89 LYS A N 1
ATOM 662 C CA . LYS A 1 89 ? 14.903 11.258 12.230 1.00 78.00 89 LYS A CA 1
ATOM 663 C C . LYS A 1 89 ? 14.445 11.685 13.636 1.00 78.00 89 LYS A C 1
ATOM 665 O O . LYS A 1 89 ? 13.931 10.865 14.401 1.00 78.00 89 LYS A O 1
ATOM 670 N N . GLU A 1 90 ? 14.589 12.978 13.949 1.00 69.69 90 GLU A N 1
ATOM 671 C CA . GLU A 1 90 ? 14.104 13.611 15.192 1.00 69.69 90 GLU A CA 1
ATOM 672 C C . GLU A 1 90 ? 12.590 13.920 15.147 1.00 69.69 90 GLU A C 1
ATOM 674 O O . GLU A 1 90 ? 12.010 14.093 14.073 1.00 69.69 90 GLU A O 1
ATOM 679 N N . ALA A 1 91 ? 11.937 13.972 16.315 1.00 60.03 91 ALA A N 1
ATOM 680 C CA . ALA A 1 91 ? 10.495 14.217 16.464 1.00 60.03 91 ALA A CA 1
ATOM 681 C C . ALA A 1 91 ? 10.125 15.726 16.503 1.00 60.03 91 ALA A C 1
ATOM 683 O O . ALA A 1 91 ? 10.959 16.518 16.945 1.00 60.03 91 ALA A O 1
ATOM 684 N N . PRO A 1 92 ? 8.875 16.138 16.151 1.00 60.94 92 PRO A N 1
ATOM 685 C CA . PRO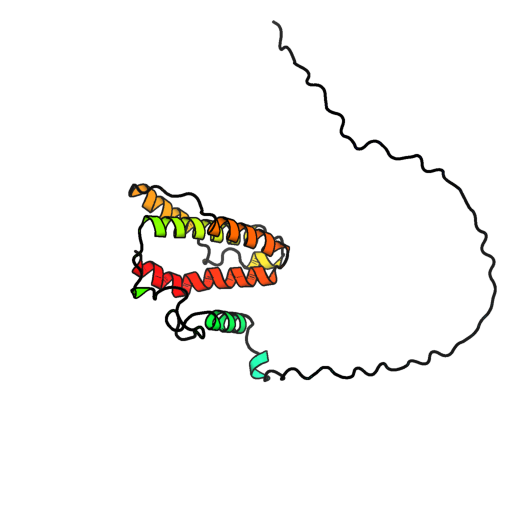 A 1 92 ? 7.746 15.316 15.697 1.00 60.94 92 PRO A CA 1
ATOM 686 C C . PRO A 1 92 ? 7.265 15.635 14.263 1.00 60.94 92 PRO A C 1
ATOM 688 O O . PRO A 1 92 ? 7.048 16.791 13.905 1.00 60.94 92 PRO A O 1
ATOM 691 N N . MET A 1 93 ? 7.000 14.588 13.473 1.00 57.38 93 MET A N 1
ATOM 692 C CA . MET A 1 93 ? 6.113 14.667 12.297 1.00 57.38 93 MET A CA 1
ATOM 693 C C . MET A 1 93 ? 4.707 14.132 12.634 1.00 57.38 93 MET A C 1
ATOM 695 O O . MET A 1 93 ? 3.722 14.694 12.175 1.00 57.38 93 MET A O 1
ATOM 699 N N . GLU A 1 94 ? 4.607 13.127 13.515 1.00 64.00 94 GLU A N 1
ATOM 700 C CA . GLU A 1 94 ? 3.365 12.575 14.080 1.00 64.00 94 GLU A CA 1
ATOM 701 C C . GLU A 1 94 ? 3.609 12.103 15.529 1.00 64.00 94 GLU A C 1
ATOM 703 O O . GLU A 1 94 ? 4.755 11.791 15.879 1.00 64.00 94 GLU A O 1
ATOM 708 N N . PRO A 1 95 ? 2.577 12.054 16.396 1.00 71.88 95 PRO A N 1
ATOM 709 C CA . PRO A 1 95 ? 2.716 11.502 17.742 1.00 71.88 95 PRO A CA 1
ATOM 710 C C . PRO A 1 95 ? 3.046 9.995 17.705 1.00 71.88 95 PRO A C 1
ATOM 712 O O . PRO A 1 95 ? 2.656 9.308 16.763 1.00 71.88 95 PRO A O 1
ATOM 715 N N . PRO A 1 96 ? 3.722 9.450 18.732 1.00 79.00 96 PRO A N 1
ATOM 716 C CA . PRO A 1 96 ? 3.903 8.006 18.901 1.00 79.00 96 PRO A CA 1
ATOM 717 C C . PRO A 1 96 ? 2.580 7.213 18.884 1.00 79.00 96 PRO A C 1
ATOM 719 O O . PRO A 1 96 ? 1.560 7.695 19.382 1.00 79.00 96 PRO A O 1
ATOM 722 N N . VAL A 1 97 ? 2.598 5.988 18.334 1.00 79.00 97 VAL A N 1
ATOM 723 C CA . VAL A 1 97 ? 1.399 5.141 18.104 1.00 79.00 97 VAL A CA 1
ATOM 724 C C . VAL A 1 97 ? 0.628 4.828 19.395 1.00 79.00 97 VAL A C 1
ATOM 726 O O . VAL A 1 97 ? -0.594 4.694 19.389 1.00 79.00 97 VAL A O 1
ATOM 729 N N . ASP A 1 98 ? 1.315 4.730 20.533 1.00 79.19 98 ASP A N 1
ATOM 730 C CA . ASP A 1 98 ? 0.715 4.515 21.854 1.00 79.19 98 ASP A CA 1
ATOM 731 C C . ASP A 1 98 ? -0.214 5.657 22.289 1.00 79.19 98 ASP A C 1
ATOM 733 O O . ASP A 1 98 ? -1.172 5.404 23.025 1.00 79.19 98 ASP A O 1
ATOM 737 N N . LYS A 1 99 ? 0.039 6.870 21.783 1.00 84.38 99 LYS A N 1
ATOM 738 C CA . LYS A 1 99 ? -0.710 8.100 22.073 1.00 84.38 99 LYS A CA 1
ATOM 739 C C . LYS A 1 99 ? -1.793 8.412 21.039 1.00 84.38 99 LYS A C 1
ATOM 741 O O . LYS A 1 99 ? -2.409 9.470 21.120 1.00 84.38 99 LYS A O 1
ATOM 746 N N . TRP A 1 100 ? -1.999 7.549 20.045 1.00 85.38 100 TRP A N 1
ATOM 747 C CA . TRP A 1 100 ? -3.031 7.766 19.035 1.00 85.38 100 TRP A CA 1
ATOM 748 C C . TRP A 1 100 ? -4.431 7.558 19.617 1.00 85.38 100 TRP A C 1
ATOM 750 O O . TRP A 1 100 ? -4.674 6.595 20.346 1.00 85.38 100 TRP A O 1
ATOM 760 N N . GLU A 1 101 ? -5.358 8.429 19.218 1.00 87.00 101 GLU A N 1
ATOM 761 C CA . GLU A 1 101 ? -6.796 8.325 19.484 1.00 87.00 101 GLU A CA 1
ATOM 762 C C . GLU A 1 101 ? -7.530 8.038 18.160 1.00 87.00 101 GLU A C 1
ATOM 764 O O . GLU A 1 101 ? -8.053 8.954 17.518 1.00 87.00 101 GLU A O 1
ATOM 769 N N . PRO A 1 102 ? -7.504 6.785 17.666 1.00 87.62 102 PRO A N 1
ATOM 770 C CA . PRO A 1 102 ? -8.115 6.448 16.389 1.00 87.62 102 PRO A CA 1
ATOM 771 C C . PRO A 1 102 ? -9.644 6.507 16.470 1.00 87.62 102 PRO A C 1
ATOM 773 O O . PRO A 1 102 ? -10.253 6.150 17.477 1.00 87.62 102 PRO A O 1
ATOM 776 N N . THR A 1 103 ? -10.278 6.894 15.364 1.00 92.06 103 THR A N 1
ATOM 777 C CA . THR A 1 103 ? -11.732 6.800 15.186 1.00 92.06 103 THR A CA 1
ATOM 778 C C . THR A 1 103 ? -12.059 5.753 14.131 1.00 92.06 103 THR A C 1
ATOM 780 O O . THR A 1 103 ? -11.288 5.556 13.190 1.00 92.06 103 THR A O 1
ATOM 783 N N . VAL A 1 104 ? -13.227 5.110 14.242 1.00 92.88 104 VAL A N 1
ATOM 784 C CA . VAL A 1 104 ? -13.688 4.144 13.227 1.00 92.88 104 VAL A CA 1
ATOM 785 C C . VAL A 1 104 ? -13.772 4.803 11.849 1.00 92.88 104 VAL A C 1
ATOM 787 O O . VAL A 1 104 ? -13.339 4.225 10.861 1.00 92.88 104 VAL A O 1
ATOM 790 N N . GLU A 1 105 ? -14.255 6.043 11.777 1.00 93.50 105 GLU A N 1
ATOM 791 C CA . GLU A 1 105 ? -14.337 6.805 10.527 1.00 93.50 105 GLU A CA 1
ATOM 792 C C . GLU A 1 105 ? -12.951 7.060 9.907 1.00 93.50 105 GLU A C 1
ATOM 794 O O . GLU A 1 105 ? -12.751 6.858 8.708 1.00 93.50 105 GLU A O 1
ATOM 799 N N . GLY A 1 106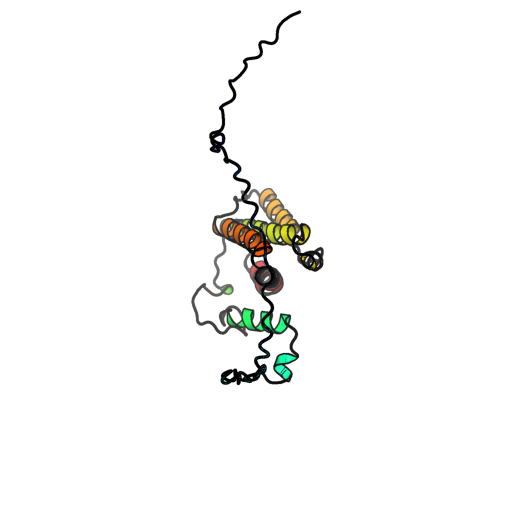 ? -11.974 7.469 10.725 1.00 93.19 106 GLY A N 1
ATOM 800 C CA . GLY A 1 106 ? -10.596 7.664 10.281 1.00 93.19 106 GLY A CA 1
ATOM 801 C C . GLY A 1 106 ? -9.950 6.363 9.821 1.00 93.19 106 GLY A C 1
ATOM 802 O O . GLY A 1 106 ? -9.282 6.339 8.787 1.00 93.19 106 GLY A O 1
ATOM 803 N N . TYR A 1 107 ? -10.208 5.274 10.541 1.00 94.25 107 TYR A N 1
ATOM 804 C CA . TYR A 1 107 ? -9.706 3.958 10.183 1.00 94.25 107 TYR A CA 1
ATOM 805 C C . TYR A 1 107 ? -10.322 3.439 8.881 1.00 94.25 107 TYR A C 1
ATOM 807 O O . TYR A 1 107 ? -9.598 2.952 8.020 1.00 94.25 107 TYR A O 1
ATOM 815 N N . LEU A 1 108 ? -11.628 3.623 8.670 1.00 96.12 108 LEU A N 1
ATOM 816 C CA . LEU A 1 108 ? -12.292 3.252 7.419 1.00 96.12 108 LEU A CA 1
ATOM 817 C C . LEU A 1 108 ? -11.723 4.007 6.217 1.00 96.12 108 LEU A C 1
ATOM 819 O O . LEU A 1 108 ? -11.463 3.382 5.192 1.00 96.12 108 LEU A O 1
ATOM 823 N N . ARG A 1 109 ? -11.455 5.316 6.340 1.00 96.50 109 ARG A N 1
ATOM 824 C CA . ARG A 1 109 ? -10.747 6.067 5.285 1.00 96.50 109 ARG A CA 1
ATOM 825 C C . ARG A 1 109 ? -9.370 5.477 4.998 1.00 96.50 109 ARG A C 1
ATOM 827 O O . ARG A 1 109 ? -9.033 5.254 3.841 1.00 96.50 109 ARG A O 1
ATOM 834 N N . PHE A 1 110 ? -8.601 5.184 6.047 1.00 94.94 110 PHE A N 1
ATOM 835 C CA . PHE A 1 110 ? -7.290 4.552 5.912 1.00 94.94 110 PHE A CA 1
ATOM 836 C C . PHE A 1 110 ? -7.372 3.194 5.197 1.00 94.94 110 PHE A C 1
ATOM 838 O O . PHE A 1 110 ? -6.556 2.924 4.317 1.00 94.94 110 PHE A O 1
ATOM 845 N N . LEU A 1 111 ? -8.352 2.350 5.536 1.00 96.56 111 LEU A N 1
ATOM 846 C CA . LEU A 1 111 ? -8.537 1.040 4.909 1.00 96.56 111 LEU A CA 1
ATOM 847 C C . LEU A 1 111 ? -8.943 1.153 3.437 1.00 96.56 111 LEU A C 1
ATOM 849 O O . LEU A 1 111 ? -8.416 0.409 2.612 1.00 96.56 111 LEU A O 1
ATOM 853 N N . VAL A 1 112 ? -9.846 2.077 3.098 1.00 98.31 112 VAL A N 1
ATOM 854 C CA . VAL A 1 112 ? -10.282 2.315 1.713 1.00 98.31 112 VAL A CA 1
ATOM 855 C C . VAL A 1 112 ? -9.117 2.801 0.848 1.00 98.31 112 VAL A C 1
ATOM 857 O O . VAL A 1 112 ? -8.868 2.229 -0.214 1.00 98.31 112 VAL A O 1
ATOM 860 N N . ASP A 1 113 ? -8.354 3.785 1.323 1.00 98.19 113 ASP A N 1
ATOM 861 C CA . ASP A 1 113 ? -7.173 4.286 0.615 1.00 98.19 113 ASP A CA 1
ATOM 862 C C . ASP A 1 113 ? -6.089 3.213 0.484 1.00 98.19 113 ASP A C 1
ATOM 864 O O . ASP A 1 113 ? -5.530 3.015 -0.595 1.00 98.19 113 ASP A O 1
ATOM 868 N N . SER A 1 114 ? -5.819 2.473 1.563 1.00 97.50 114 SER A N 1
ATOM 869 C CA . SER A 1 114 ? -4.854 1.369 1.544 1.00 97.50 114 SER A CA 1
ATOM 870 C C . SER A 1 114 ? -5.265 0.298 0.539 1.00 97.50 114 SER A C 1
ATOM 872 O O . SER A 1 114 ? -4.427 -0.181 -0.224 1.00 97.50 114 SER A O 1
ATOM 874 N N . LYS A 1 115 ? -6.555 -0.058 0.495 1.00 98.31 115 LYS A N 1
ATOM 875 C CA . LYS A 1 115 ? -7.083 -1.024 -0.469 1.00 98.31 115 LYS A CA 1
ATOM 876 C C . LYS A 1 115 ? -6.854 -0.547 -1.901 1.00 98.31 115 LYS A C 1
ATOM 878 O O . LYS A 1 115 ? -6.354 -1.334 -2.696 1.00 98.31 115 LYS A O 1
ATOM 883 N N . LEU A 1 116 ? -7.156 0.716 -2.208 1.00 98.75 116 LEU A N 1
ATOM 884 C CA . LEU A 1 116 ? -6.926 1.292 -3.537 1.00 98.75 116 LEU A CA 1
ATOM 885 C C . LEU A 1 116 ? -5.445 1.208 -3.944 1.00 98.75 116 LEU A C 1
ATOM 887 O O . LEU A 1 116 ? -5.125 0.838 -5.075 1.00 98.75 116 LEU A O 1
ATOM 891 N N . VAL A 1 117 ? -4.532 1.514 -3.020 1.00 98.56 117 VAL A N 1
ATOM 892 C CA . VAL A 1 117 ? -3.085 1.415 -3.262 1.00 98.56 117 VAL A CA 1
ATOM 893 C C . VAL A 1 117 ? -2.667 -0.030 -3.544 1.00 98.56 117 VAL A C 1
ATOM 895 O O . VAL A 1 117 ? -1.964 -0.273 -4.523 1.00 98.56 117 VAL A O 1
ATOM 898 N N . PHE A 1 118 ? -3.118 -1.000 -2.743 1.00 98.56 118 PHE A N 1
ATOM 899 C CA . PHE A 1 118 ? -2.796 -2.412 -2.978 1.00 98.56 118 PHE A CA 1
ATOM 900 C C . PHE A 1 118 ? -3.408 -2.949 -4.272 1.00 98.56 118 PHE A C 1
ATOM 902 O O . PHE A 1 118 ? -2.709 -3.619 -5.022 1.00 98.56 118 PHE A O 1
ATOM 909 N N . GLU A 1 119 ? -4.656 -2.600 -4.591 1.00 98.69 119 GLU A N 1
ATOM 910 C CA . GLU A 1 119 ? -5.269 -2.935 -5.884 1.00 98.69 119 GLU A CA 1
ATOM 911 C C . GLU A 1 119 ? -4.452 -2.389 -7.053 1.00 98.69 119 GLU A C 1
ATOM 913 O O . GLU A 1 119 ? -4.276 -3.074 -8.057 1.00 98.69 119 GLU A O 1
ATOM 918 N N . THR A 1 120 ? -3.909 -1.181 -6.908 1.00 98.75 120 THR A N 1
ATOM 919 C CA . THR A 1 120 ? -3.057 -0.569 -7.929 1.00 98.75 120 THR A CA 1
ATOM 920 C C . THR A 1 120 ? -1.741 -1.326 -8.096 1.00 98.75 120 THR A C 1
ATOM 922 O O . THR A 1 120 ? -1.363 -1.662 -9.216 1.00 98.75 120 THR A O 1
ATOM 925 N N . LEU A 1 121 ? -1.047 -1.633 -6.994 1.00 98.50 121 LEU A N 1
ATOM 926 C CA . LEU A 1 121 ? 0.198 -2.409 -7.028 1.00 98.50 121 LEU A CA 1
ATOM 927 C C . LEU A 1 121 ? -0.024 -3.784 -7.668 1.00 98.50 121 LEU A C 1
ATOM 929 O O . LEU A 1 121 ? 0.735 -4.181 -8.552 1.00 98.50 121 LEU A O 1
ATOM 933 N N . GLU A 1 122 ? -1.086 -4.475 -7.253 1.00 98.44 122 GLU A N 1
ATOM 934 C CA . GLU A 1 122 ? -1.472 -5.791 -7.761 1.00 98.44 122 GLU A CA 1
ATOM 935 C C . GLU A 1 122 ? -1.829 -5.731 -9.256 1.00 98.44 122 GLU A C 1
ATOM 937 O O . GLU A 1 122 ? -1.339 -6.546 -10.035 1.00 98.44 122 GLU A O 1
ATOM 942 N N . ALA A 1 123 ? -2.588 -4.722 -9.696 1.00 98.31 123 ALA A N 1
ATOM 943 C CA . ALA A 1 123 ? -2.924 -4.535 -11.107 1.00 98.31 123 ALA A CA 1
ATOM 944 C C . ALA A 1 123 ? -1.692 -4.229 -11.973 1.00 98.31 123 ALA A C 1
ATOM 946 O O . ALA A 1 123 ? -1.581 -4.737 -13.090 1.00 98.31 123 ALA A O 1
ATOM 947 N N . VAL A 1 124 ? -0.746 -3.425 -11.477 1.00 98.25 124 VAL A N 1
ATOM 948 C CA . VAL A 1 124 ? 0.503 -3.132 -12.194 1.00 98.25 124 VAL A CA 1
ATOM 949 C C . VAL A 1 124 ? 1.308 -4.412 -12.429 1.00 98.25 124 VAL A C 1
ATOM 951 O O . VAL A 1 124 ? 1.729 -4.673 -13.564 1.00 98.25 124 VAL A O 1
ATOM 954 N N . VAL A 1 125 ? 1.514 -5.223 -11.385 1.00 97.69 125 VAL A N 1
ATOM 955 C CA . VAL A 1 125 ? 2.291 -6.466 -11.515 1.00 97.69 125 VAL A CA 1
ATOM 956 C C . VAL A 1 125 ? 1.541 -7.526 -12.317 1.00 97.69 125 VAL A C 1
ATOM 958 O O . VAL A 1 125 ? 2.164 -8.275 -13.071 1.00 97.69 125 VAL A O 1
ATOM 961 N N . ASP A 1 126 ? 0.209 -7.554 -12.248 1.00 97.38 126 ASP A N 1
ATOM 962 C CA . ASP A 1 126 ? -0.619 -8.444 -13.062 1.00 97.38 126 ASP A CA 1
ATOM 963 C C . ASP A 1 126 ? -0.557 -8.084 -14.552 1.00 97.38 126 ASP A C 1
ATOM 965 O O . ASP A 1 126 ? -0.347 -8.960 -15.388 1.00 97.38 126 ASP A O 1
ATOM 969 N N . ARG A 1 127 ? -0.583 -6.796 -14.917 1.00 96.25 127 ARG A N 1
ATOM 970 C CA . ARG A 1 127 ? -0.383 -6.383 -16.320 1.00 96.25 127 ARG A CA 1
ATOM 971 C C . ARG A 1 127 ? 1.018 -6.703 -16.843 1.00 96.25 127 ARG A C 1
ATOM 973 O O . ARG A 1 127 ? 1.164 -6.961 -18.034 1.00 96.25 127 ARG A O 1
ATOM 980 N N . ALA A 1 128 ? 2.033 -6.6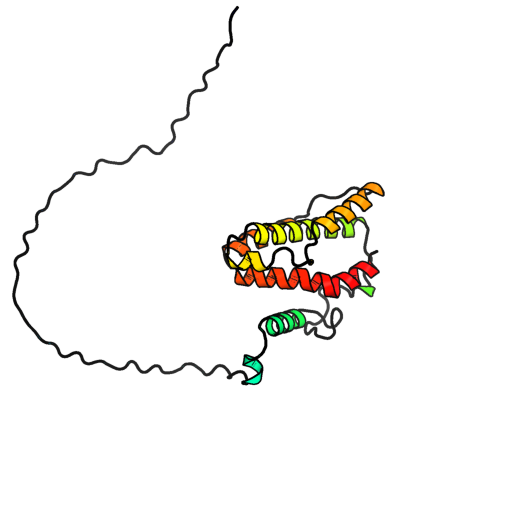58 -15.975 1.00 92.44 128 ALA A N 1
ATOM 981 C CA . ALA A 1 128 ? 3.450 -6.870 -16.291 1.00 92.44 128 ALA A CA 1
ATOM 982 C C . ALA A 1 128 ? 3.922 -6.204 -17.596 1.00 92.44 128 ALA A C 1
ATOM 984 O O . ALA A 1 128 ? 4.560 -6.828 -18.444 1.00 92.44 128 ALA A O 1
ATOM 985 N N . ALA A 1 129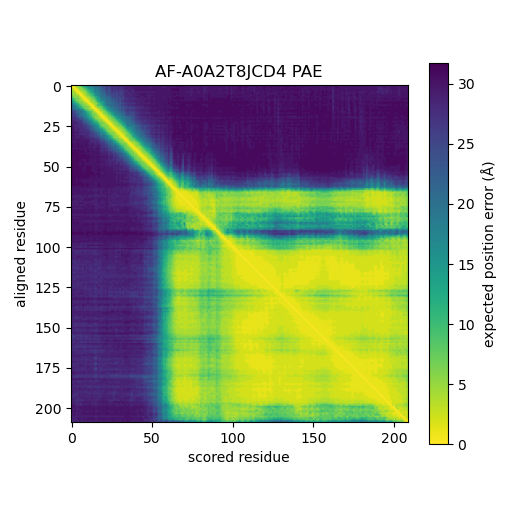 ? 3.640 -4.904 -17.742 1.00 93.12 129 ALA A N 1
ATOM 986 C CA . ALA A 1 129 ? 4.156 -4.102 -18.856 1.00 93.12 129 ALA A CA 1
ATOM 987 C C . ALA A 1 129 ? 5.699 -4.090 -18.911 1.00 93.12 129 ALA A C 1
ATOM 989 O O . ALA A 1 129 ? 6.289 -3.882 -19.970 1.00 93.12 129 ALA A O 1
ATOM 990 N N . VAL A 1 130 ? 6.344 -4.357 -17.772 1.00 94.06 130 VAL A N 1
ATOM 991 C CA . VAL A 1 130 ? 7.773 -4.629 -17.644 1.00 94.06 130 VAL A CA 1
ATOM 992 C C . VAL A 1 130 ? 7.956 -6.129 -17.361 1.00 94.06 130 VAL A C 1
ATOM 994 O O . VAL A 1 130 ? 7.346 -6.625 -16.412 1.00 94.06 130 VAL A O 1
ATOM 997 N N . PRO A 1 131 ? 8.791 -6.871 -18.121 1.00 91.75 131 PRO A N 1
ATOM 998 C CA . PRO A 1 131 ? 8.819 -8.338 -18.064 1.00 91.75 131 PRO A CA 1
ATOM 999 C C . PRO A 1 131 ? 9.032 -8.940 -16.669 1.00 91.75 131 PRO A C 1
ATOM 1001 O O . PRO A 1 131 ? 8.390 -9.927 -16.322 1.00 91.75 131 PRO A O 1
ATOM 1004 N N . TRP A 1 132 ? 9.892 -8.334 -15.846 1.00 92.50 132 TRP A N 1
ATOM 1005 C CA . TRP A 1 132 ? 10.203 -8.842 -14.504 1.00 92.50 132 TRP A CA 1
ATOM 1006 C C . TRP A 1 132 ? 9.153 -8.490 -13.442 1.00 92.50 132 TRP A C 1
ATOM 1008 O O . TRP A 1 132 ? 9.286 -8.912 -12.299 1.00 92.50 132 TRP A O 1
ATOM 1018 N N . TYR A 1 133 ? 8.092 -7.752 -13.780 1.00 97.25 133 TYR A N 1
ATOM 1019 C CA . TYR A 1 133 ? 6.983 -7.533 -12.847 1.00 97.25 133 TYR A CA 1
ATOM 1020 C C . TYR A 1 133 ? 6.190 -8.803 -12.558 1.00 97.25 133 TYR A C 1
ATOM 1022 O O . TYR A 1 133 ? 5.639 -8.944 -11.469 1.00 97.25 133 TYR A O 1
ATOM 1030 N N . ALA A 1 134 ? 6.179 -9.749 -13.499 1.00 95.19 134 ALA A N 1
ATOM 1031 C CA . ALA A 1 134 ? 5.496 -11.022 -13.321 1.00 95.19 134 ALA A CA 1
ATOM 1032 C C . ALA A 1 134 ? 6.038 -11.836 -12.130 1.00 95.19 134 ALA A C 1
ATOM 1034 O O . ALA A 1 134 ? 5.280 -12.602 -11.539 1.00 95.19 134 ALA A O 1
ATOM 1035 N N . GLU A 1 135 ? 7.302 -11.627 -11.744 1.00 96.19 135 GLU A N 1
ATOM 1036 C CA . GLU A 1 135 ? 7.940 -12.268 -10.584 1.00 96.19 135 GLU A CA 1
ATOM 1037 C C . GLU A 1 135 ? 7.346 -11.805 -9.240 1.00 96.19 135 GLU A C 1
ATOM 1039 O O . GLU A 1 135 ? 7.519 -12.467 -8.221 1.00 96.19 135 GLU A O 1
ATOM 1044 N N . PHE A 1 136 ? 6.623 -10.678 -9.224 1.00 96.38 136 PHE A N 1
ATOM 1045 C CA . PHE A 1 136 ? 5.976 -10.128 -8.027 1.00 96.38 136 PHE A CA 1
ATOM 1046 C C . PHE A 1 136 ? 4.491 -10.498 -7.910 1.00 96.38 136 PHE A C 1
ATOM 1048 O O . PHE A 1 136 ? 3.780 -9.933 -7.080 1.00 96.38 136 PHE A O 1
ATOM 1055 N N . ARG A 1 137 ? 3.998 -11.434 -8.728 1.00 97.00 137 ARG A N 1
ATOM 1056 C CA . ARG A 1 137 ? 2.625 -11.949 -8.633 1.00 97.00 137 ARG A CA 1
ATOM 1057 C C . ARG A 1 137 ? 2.554 -13.119 -7.656 1.00 97.00 137 ARG A C 1
ATOM 1059 O O . ARG A 1 137 ? 3.465 -13.939 -7.608 1.00 97.00 137 ARG A O 1
ATOM 1066 N N . ASN A 1 138 ? 1.418 -13.274 -6.978 1.00 96.31 138 ASN A N 1
ATOM 1067 C CA . ASN A 1 138 ? 1.121 -14.427 -6.116 1.00 96.31 138 ASN A CA 1
ATOM 1068 C C . ASN A 1 138 ? 2.180 -14.652 -5.024 1.00 96.31 138 ASN A C 1
ATOM 1070 O O . ASN A 1 138 ? 2.561 -15.780 -4.711 1.00 96.31 138 ASN A O 1
ATOM 1074 N N . THR A 1 139 ? 2.657 -13.556 -4.447 1.00 95.88 139 THR A N 1
ATOM 1075 C CA . THR A 1 139 ? 3.672 -13.542 -3.388 1.00 95.88 139 THR A CA 1
ATOM 1076 C C . THR A 1 139 ? 3.106 -13.969 -2.033 1.00 95.88 139 THR A C 1
ATOM 1078 O O . THR A 1 139 ? 3.862 -14.291 -1.117 1.00 95.88 139 THR A O 1
ATOM 1081 N N . GLY A 1 140 ? 1.778 -13.942 -1.879 1.00 95.81 140 GLY A N 1
ATOM 1082 C CA . GLY A 1 140 ? 1.087 -14.086 -0.599 1.00 95.81 140 GLY A CA 1
ATOM 1083 C C . GLY A 1 140 ? 1.048 -12.786 0.211 1.00 95.81 140 GLY A C 1
ATOM 1084 O O . GLY A 1 140 ? 0.508 -12.775 1.320 1.00 95.81 140 GLY A O 1
ATOM 1085 N N . LEU A 1 141 ? 1.611 -11.695 -0.321 1.00 96.00 141 LEU A N 1
ATOM 1086 C CA . LEU A 1 141 ? 1.614 -10.368 0.295 1.00 96.00 141 LEU A CA 1
ATOM 1087 C C . LEU A 1 141 ? 0.483 -9.470 -0.223 1.00 96.00 141 LEU A C 1
ATOM 1089 O O . LEU A 1 141 ? 0.349 -8.347 0.262 1.00 96.00 141 LEU A O 1
ATOM 1093 N N . GLU A 1 142 ? -0.331 -9.947 -1.166 1.00 97.38 142 GLU A N 1
ATOM 1094 C CA . GLU A 1 142 ? -1.490 -9.247 -1.728 1.00 97.38 142 GLU A CA 1
ATOM 1095 C C . GLU A 1 142 ? -2.505 -8.922 -0.627 1.00 97.38 142 GLU A C 1
ATOM 1097 O O . GLU A 1 142 ? -2.801 -9.763 0.235 1.00 97.38 142 GLU A O 1
ATOM 1102 N N . ARG A 1 143 ? -3.034 -7.694 -0.620 1.00 97.88 143 ARG A N 1
ATOM 1103 C CA . ARG A 1 143 ? -3.899 -7.164 0.453 1.00 97.88 143 ARG A CA 1
ATOM 1104 C C . ARG A 1 143 ? -5.245 -6.642 -0.021 1.00 97.88 143 ARG A C 1
ATOM 1106 O O . ARG A 1 143 ? -6.119 -6.486 0.832 1.00 97.88 143 ARG A O 1
ATOM 1113 N N . SER A 1 144 ? -5.450 -6.443 -1.320 1.00 97.81 144 SER A N 1
ATOM 1114 C CA . SER A 1 144 ? -6.713 -5.932 -1.868 1.00 97.81 144 SER A CA 1
ATOM 1115 C C . SER A 1 144 ? -7.945 -6.728 -1.397 1.00 97.81 144 SER A C 1
ATOM 1117 O O . SER A 1 144 ? -8.883 -6.170 -0.825 1.00 97.81 144 SER A O 1
ATOM 1119 N N . GLU A 1 145 ? -7.925 -8.049 -1.578 1.00 98.12 145 GLU A N 1
ATOM 1120 C CA . GLU A 1 145 ? -9.021 -8.964 -1.245 1.00 98.12 145 GLU A CA 1
ATOM 1121 C C . GLU A 1 145 ? -9.284 -9.098 0.269 1.00 98.12 145 GLU A C 1
ATOM 1123 O O . GLU A 1 145 ? -10.437 -9.004 0.689 1.00 98.12 145 GLU A O 1
ATOM 1128 N N . PRO A 1 146 ? -8.275 -9.286 1.137 1.00 97.38 146 PRO A N 1
ATOM 1129 C CA . PRO A 1 146 ? -8.483 -9.224 2.584 1.00 97.38 146 PRO A CA 1
ATOM 1130 C C . PRO A 1 146 ? -9.053 -7.883 3.054 1.00 97.38 146 PRO A C 1
ATOM 1132 O O . PRO A 1 146 ? -10.034 -7.885 3.787 1.00 97.38 146 PRO A O 1
ATOM 1135 N N . LEU A 1 147 ? -8.528 -6.751 2.569 1.00 97.94 147 LEU A N 1
ATOM 1136 C CA . LEU A 1 147 ? -9.056 -5.430 2.932 1.00 97.94 147 LEU A CA 1
ATOM 1137 C C . LEU A 1 147 ? -10.505 -5.253 2.471 1.00 97.94 147 LEU A C 1
ATOM 1139 O O . LEU A 1 147 ? -11.322 -4.672 3.177 1.00 97.94 147 LEU A O 1
ATOM 1143 N N . LYS A 1 148 ? -10.863 -5.793 1.304 1.00 98.31 148 LYS A N 1
ATOM 1144 C CA . LYS A 1 148 ? -12.251 -5.832 0.833 1.00 98.31 148 LYS A CA 1
ATOM 1145 C C . LYS A 1 148 ? -13.157 -6.615 1.787 1.00 98.31 148 LYS A C 1
ATOM 1147 O O . LYS A 1 148 ? -14.278 -6.174 2.032 1.00 98.31 148 LYS A O 1
ATOM 1152 N N . LYS A 1 149 ? -12.687 -7.741 2.338 1.00 98.44 149 LYS A N 1
ATOM 1153 C CA . LYS A 1 149 ? -13.427 -8.518 3.349 1.00 98.44 149 LYS A CA 1
ATOM 1154 C C . LYS A 1 149 ? -13.571 -7.746 4.658 1.00 98.44 149 LYS A C 1
ATOM 1156 O O . LYS A 1 149 ? -14.661 -7.746 5.220 1.00 98.44 149 LYS A O 1
ATOM 1161 N N . ASP A 1 150 ? -12.525 -7.052 5.095 1.00 96.94 150 ASP A N 1
ATOM 1162 C CA . ASP A 1 150 ? -12.567 -6.223 6.303 1.00 96.94 150 ASP A CA 1
ATOM 1163 C C . ASP A 1 150 ? -13.573 -5.068 6.146 1.00 96.94 150 ASP A C 1
ATOM 1165 O O . ASP A 1 150 ? -14.418 -4.846 7.012 1.00 96.94 150 ASP A O 1
ATOM 1169 N N . LEU A 1 151 ? -13.561 -4.373 5.003 1.00 98.12 151 LEU A N 1
ATOM 1170 C CA . LEU A 1 151 ? -14.531 -3.315 4.693 1.00 98.12 151 LEU A CA 1
ATOM 1171 C C . LEU A 1 151 ? -15.968 -3.848 4.613 1.00 98.12 151 LEU A C 1
ATOM 1173 O O . LEU A 1 151 ? -16.900 -3.193 5.075 1.00 98.12 151 LEU A O 1
ATOM 1177 N N . GLU A 1 152 ? -16.163 -5.038 4.046 1.00 98.25 152 GLU A N 1
ATOM 1178 C CA . GLU A 1 152 ? -17.474 -5.687 4.022 1.00 98.25 152 GLU A CA 1
ATOM 1179 C C . GLU A 1 152 ? -17.943 -6.070 5.432 1.00 98.25 152 GLU A C 1
ATOM 1181 O O . GLU A 1 152 ? -19.109 -5.869 5.769 1.00 98.25 152 GLU A O 1
ATOM 1186 N N . TRP A 1 153 ? -17.037 -6.531 6.296 1.00 97.94 153 TRP A N 1
ATOM 1187 C CA . TRP A 1 153 ? -17.348 -6.777 7.700 1.00 97.94 153 TRP A CA 1
ATOM 1188 C C . TRP A 1 153 ? -17.819 -5.495 8.404 1.00 97.94 153 TRP A C 1
ATOM 1190 O O . TRP A 1 153 ? -18.866 -5.511 9.050 1.00 97.94 153 TRP A O 1
ATOM 1200 N N . PHE A 1 154 ? -17.136 -4.358 8.213 1.00 97.38 154 PHE A N 1
ATOM 1201 C CA . PHE A 1 154 ? -17.577 -3.067 8.765 1.00 97.38 154 PHE A CA 1
ATOM 1202 C C . PHE A 1 154 ? -18.939 -2.622 8.217 1.00 97.38 154 PHE A C 1
ATOM 1204 O O . PHE A 1 154 ? -19.768 -2.106 8.971 1.00 97.38 154 PHE A O 1
ATOM 1211 N N . ARG A 1 155 ? -19.202 -2.856 6.926 1.00 97.56 155 ARG A N 1
ATOM 1212 C CA . ARG A 1 155 ? -20.511 -2.588 6.315 1.00 97.56 155 ARG A CA 1
ATOM 1213 C C . ARG A 1 155 ? -21.617 -3.393 7.000 1.00 97.56 155 ARG A C 1
ATOM 1215 O O . ARG A 1 155 ? -22.673 -2.842 7.300 1.00 97.56 155 ARG A O 1
ATOM 1222 N N . GLN A 1 156 ? -21.364 -4.665 7.307 1.00 97.94 156 GLN A N 1
ATOM 1223 C CA . GLN A 1 156 ? -22.303 -5.534 8.030 1.00 97.94 156 GLN A CA 1
ATOM 1224 C C . GLN A 1 156 ? -22.532 -5.096 9.482 1.00 97.94 156 GLN A C 1
ATOM 1226 O O . GLN A 1 156 ? -23.619 -5.314 10.012 1.00 97.94 156 GLN A O 1
ATOM 1231 N N . GLN A 1 157 ? -21.556 -4.431 10.109 1.00 96.81 157 GLN A N 1
ATOM 1232 C CA . GLN A 1 157 ? -21.729 -3.794 11.422 1.00 96.81 157 GLN A CA 1
ATOM 1233 C C . GLN A 1 157 ? -22.530 -2.475 11.357 1.00 96.81 157 GLN A C 1
ATOM 1235 O O . GLN A 1 157 ? -22.765 -1.847 12.386 1.00 96.81 157 GLN A O 1
ATOM 1240 N N . GLY A 1 158 ? -22.967 -2.044 10.168 1.00 97.19 158 GLY A N 1
ATOM 1241 C CA . GLY A 1 158 ? -23.774 -0.837 9.977 1.00 97.19 158 GLY A CA 1
ATOM 1242 C C . GLY A 1 158 ? -22.964 0.434 9.716 1.00 97.19 158 GLY A C 1
ATOM 1243 O O . GLY A 1 158 ? -23.530 1.526 9.736 1.00 97.19 158 GLY A O 1
ATOM 1244 N N . HIS A 1 159 ? -21.658 0.324 9.457 1.00 97.50 159 HIS A N 1
ATOM 1245 C CA . HIS A 1 159 ? -20.846 1.479 9.082 1.00 97.50 159 HIS A CA 1
ATOM 1246 C C 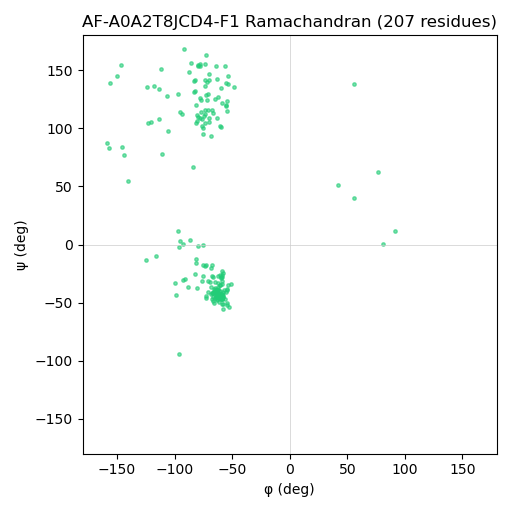. HIS A 1 159 ? -20.966 1.804 7.591 1.00 97.50 159 HIS A C 1
ATOM 1248 O O . HIS A 1 159 ? -20.959 0.923 6.728 1.00 97.50 159 HIS A O 1
ATOM 1254 N N . THR A 1 160 ? -20.999 3.097 7.274 1.00 97.31 160 THR A N 1
ATOM 1255 C CA . THR A 1 160 ? -20.875 3.577 5.897 1.00 97.31 160 THR A CA 1
ATOM 1256 C C . THR A 1 160 ? -19.416 3.511 5.466 1.00 97.31 160 THR A C 1
ATOM 1258 O O . THR A 1 160 ? -18.549 4.103 6.106 1.00 97.31 160 THR A O 1
ATOM 1261 N N . ILE A 1 161 ? -19.148 2.816 4.363 1.00 97.94 161 ILE A N 1
ATOM 1262 C CA . ILE A 1 161 ? -17.810 2.766 3.769 1.00 97.94 161 ILE A CA 1
ATOM 1263 C C . ILE A 1 161 ? -17.607 4.035 2.933 1.00 97.94 161 ILE A C 1
ATOM 1265 O O . ILE A 1 161 ? -18.408 4.266 2.025 1.00 97.94 161 ILE A O 1
ATOM 1269 N N . PRO A 1 162 ? -16.601 4.875 3.242 1.00 97.38 162 PRO A N 1
ATOM 1270 C CA . PRO A 1 162 ? -16.349 6.093 2.486 1.00 97.38 162 PRO A CA 1
ATOM 1271 C C . PRO A 1 162 ? -15.756 5.776 1.107 1.00 97.38 162 PRO A C 1
ATOM 1273 O O . PRO A 1 162 ? -15.224 4.691 0.878 1.00 97.38 162 PRO A O 1
ATOM 1276 N N . GLU A 1 163 ? -15.805 6.754 0.207 1.00 97.25 163 GLU A N 1
ATOM 1277 C CA . GLU A 1 163 ? -15.014 6.726 -1.027 1.00 97.25 163 GLU A CA 1
ATOM 1278 C C . GLU A 1 163 ? -13.527 7.009 -0.731 1.00 97.25 163 GLU A C 1
ATOM 1280 O O . GLU A 1 163 ? -13.225 7.668 0.275 1.00 97.25 163 GLU A O 1
ATOM 1285 N N . PRO A 1 164 ? -12.592 6.556 -1.592 1.00 97.19 164 PRO A N 1
ATOM 1286 C CA . PRO A 1 164 ? -11.177 6.888 -1.460 1.00 97.19 164 PRO A CA 1
ATOM 1287 C C . PRO A 1 164 ? -10.948 8.398 -1.422 1.00 97.19 164 PRO A C 1
ATOM 1289 O O . PRO A 1 164 ? -11.561 9.157 -2.179 1.00 97.19 164 PRO A O 1
ATOM 1292 N N . CYS A 1 165 ? -10.046 8.847 -0.554 1.00 95.62 165 CYS A N 1
ATOM 1293 C CA . CYS A 1 165 ? -9.746 10.263 -0.416 1.00 95.62 165 CYS A CA 1
ATOM 1294 C C . CYS A 1 165 ? -8.589 10.701 -1.328 1.00 95.62 165 CYS A C 1
ATOM 1296 O O . CYS A 1 165 ? -7.903 9.895 -1.962 1.00 95.62 165 CYS A O 1
ATOM 1298 N N . ALA A 1 166 ? -8.398 12.019 -1.450 1.00 97.00 166 ALA A N 1
ATOM 1299 C CA . ALA A 1 166 ? -7.442 12.591 -2.397 1.00 97.00 166 ALA A CA 1
ATOM 1300 C C . ALA A 1 166 ? -5.999 12.058 -2.227 1.00 97.00 166 ALA A C 1
ATOM 1302 O O . ALA A 1 166 ? -5.383 11.768 -3.254 1.00 97.00 166 ALA A O 1
ATOM 1303 N N . PRO A 1 167 ? -5.454 11.869 -1.005 1.00 94.56 167 PRO A N 1
ATOM 1304 C CA . PRO A 1 167 ? -4.169 11.198 -0.798 1.00 94.56 167 PRO A CA 1
ATOM 1305 C C . PRO A 1 167 ? -4.078 9.802 -1.428 1.00 94.56 167 PRO A C 1
ATOM 1307 O O . PRO A 1 167 ? -3.159 9.563 -2.213 1.00 94.56 167 PRO A O 1
ATOM 1310 N N . GLY A 1 168 ? -5.035 8.907 -1.153 1.00 95.69 168 GLY A N 1
ATOM 1311 C CA . GLY A 1 168 ? -5.075 7.566 -1.738 1.00 95.69 168 GLY A CA 1
ATOM 1312 C C . GLY A 1 168 ? -5.148 7.585 -3.264 1.00 95.69 168 GLY A C 1
ATOM 1313 O O . GLY A 1 168 ? -4.371 6.899 -3.926 1.00 95.69 168 GLY A O 1
ATOM 1314 N N . ILE A 1 169 ? -6.010 8.434 -3.834 1.00 98.38 169 ILE A N 1
ATOM 1315 C CA . ILE A 1 169 ? -6.154 8.590 -5.294 1.00 98.38 169 ILE A CA 1
ATOM 1316 C C . ILE A 1 169 ? -4.865 9.123 -5.928 1.00 98.38 169 ILE A C 1
ATOM 1318 O O . ILE A 1 169 ? -4.419 8.619 -6.963 1.00 98.38 169 ILE A O 1
ATOM 1322 N N . THR A 1 170 ? -4.258 10.137 -5.309 1.00 98.38 170 THR A N 1
ATOM 1323 C CA . THR A 1 170 ? -3.009 10.746 -5.786 1.00 98.38 170 THR A CA 1
ATOM 1324 C C . THR A 1 170 ? -1.893 9.714 -5.784 1.00 98.38 170 THR A C 1
ATOM 1326 O O . THR A 1 170 ? -1.165 9.596 -6.767 1.00 98.38 170 THR A O 1
ATOM 1329 N N . TYR A 1 171 ? -1.779 8.930 -4.711 1.00 98.44 171 TYR A N 1
ATOM 1330 C CA . TYR A 1 171 ? -0.712 7.950 -4.595 1.00 98.44 171 TYR A CA 1
ATOM 1331 C C . TYR A 1 171 ? -0.900 6.765 -5.546 1.00 98.44 171 TYR A C 1
ATOM 1333 O O . TYR A 1 171 ? 0.054 6.365 -6.205 1.00 98.44 171 TYR A O 1
ATOM 1341 N N . ALA A 1 172 ? -2.126 6.261 -5.703 1.00 98.50 172 ALA A N 1
ATOM 1342 C CA . ALA A 1 172 ? -2.436 5.233 -6.695 1.00 98.50 172 ALA A CA 1
ATOM 1343 C C . ALA A 1 172 ? -2.101 5.698 -8.122 1.00 98.50 172 ALA A C 1
ATOM 1345 O O . ALA A 1 172 ? -1.402 5.009 -8.862 1.00 98.50 172 ALA A O 1
ATOM 1346 N N . SER A 1 173 ? -2.510 6.917 -8.483 1.00 98.50 173 SER A N 1
ATOM 1347 C CA . SER A 1 173 ? -2.203 7.499 -9.797 1.00 98.50 173 SER A CA 1
ATOM 1348 C C . SER A 1 173 ? -0.695 7.659 -10.013 1.00 98.50 173 SER A C 1
ATOM 1350 O O . SER A 1 173 ? -0.183 7.378 -11.095 1.00 98.50 173 SER A O 1
ATOM 1352 N N . PHE A 1 174 ? 0.028 8.066 -8.966 1.00 98.50 174 PHE A N 1
ATOM 1353 C CA . PHE A 1 174 ? 1.482 8.171 -8.992 1.00 98.50 174 PHE A CA 1
ATOM 1354 C C . PHE A 1 174 ? 2.156 6.808 -9.205 1.00 98.50 174 PHE A C 1
ATOM 1356 O O . PHE A 1 174 ? 3.076 6.716 -10.010 1.00 98.50 174 PHE A O 1
ATOM 1363 N N . LEU A 1 175 ? 1.690 5.742 -8.545 1.00 98.50 175 LEU A N 1
ATOM 1364 C CA . LEU A 1 175 ? 2.226 4.386 -8.725 1.00 98.50 175 LEU A CA 1
ATOM 1365 C C . LEU A 1 175 ? 2.000 3.852 -10.144 1.00 98.50 175 LEU A C 1
ATOM 1367 O O . LEU A 1 175 ? 2.911 3.255 -10.719 1.00 98.50 175 LEU A O 1
ATOM 1371 N N . GLU A 1 176 ? 0.821 4.101 -10.716 1.00 98.19 176 GLU A N 1
ATOM 1372 C CA . GLU A 1 176 ? 0.518 3.770 -12.112 1.00 98.19 176 GLU A CA 1
ATOM 1373 C C . GLU A 1 176 ? 1.495 4.450 -13.074 1.00 98.19 176 GLU A C 1
ATOM 1375 O O . GLU A 1 176 ? 2.136 3.792 -13.896 1.00 98.19 176 GLU A O 1
ATOM 1380 N N . GLU A 1 177 ? 1.678 5.764 -12.929 1.00 97.94 177 GLU A N 1
ATOM 1381 C CA . GLU A 1 177 ? 2.614 6.535 -13.744 1.00 97.94 177 GLU A CA 1
ATOM 1382 C C . GLU A 1 177 ? 4.058 6.036 -13.585 1.00 97.94 177 GLU A C 1
ATOM 1384 O O . GLU A 1 177 ? 4.777 5.842 -14.574 1.00 97.94 177 GLU A O 1
ATOM 1389 N N . LEU A 1 178 ? 4.476 5.801 -12.340 1.00 97.19 178 LEU A N 1
ATOM 1390 C CA . LEU A 1 178 ? 5.828 5.376 -12.006 1.00 97.19 178 LEU A CA 1
ATOM 1391 C C . LEU A 1 178 ? 6.144 3.994 -12.580 1.00 97.19 178 LEU A C 1
ATOM 1393 O O . LEU A 1 178 ? 7.245 3.790 -13.084 1.00 97.19 178 LEU A O 1
ATOM 1397 N N . SER A 1 179 ? 5.169 3.080 -12.594 1.00 97.62 179 SER A N 1
ATOM 1398 C CA . SER A 1 179 ? 5.337 1.727 -13.140 1.00 97.62 179 SER A CA 1
ATOM 1399 C C . SER A 1 179 ? 5.762 1.690 -14.610 1.00 97.62 179 SER A C 1
ATOM 1401 O O . SER A 1 179 ? 6.368 0.720 -15.066 1.00 97.62 179 SER A O 1
ATOM 1403 N N . VAL A 1 180 ? 5.462 2.754 -15.357 1.00 95.94 180 VAL A N 1
ATOM 1404 C CA . VAL A 1 180 ? 5.837 2.893 -16.766 1.00 95.94 180 VAL A CA 1
ATOM 1405 C C . VAL A 1 180 ? 7.091 3.749 -16.918 1.00 95.94 180 VAL A C 1
ATOM 1407 O O . VAL A 1 180 ? 7.966 3.419 -17.717 1.00 95.94 180 VAL A O 1
ATOM 1410 N N . LYS A 1 181 ? 7.178 4.864 -16.183 1.00 97.31 181 LYS A N 1
ATOM 1411 C CA . LYS A 1 181 ? 8.250 5.856 -16.364 1.00 97.31 181 LYS A CA 1
ATOM 1412 C C . LYS A 1 181 ? 9.560 5.472 -15.687 1.00 97.31 181 LYS A C 1
ATOM 1414 O O . LYS A 1 181 ? 10.619 5.756 -16.239 1.00 97.31 181 LYS A O 1
ATOM 1419 N N . ASP A 1 182 ? 9.485 4.861 -14.510 1.00 97.56 182 ASP A N 1
ATOM 1420 C CA . ASP A 1 182 ? 10.643 4.479 -13.703 1.00 97.56 182 ASP A CA 1
ATOM 1421 C C . ASP A 1 182 ? 10.359 3.165 -12.950 1.00 97.56 182 ASP A C 1
ATOM 1423 O O . ASP A 1 182 ? 9.953 3.159 -11.779 1.00 97.56 182 ASP A O 1
ATOM 1427 N N . PRO A 1 183 ? 10.562 2.017 -13.622 1.00 96.62 183 PRO A N 1
ATOM 1428 C CA . PRO A 1 183 ? 10.270 0.718 -13.037 1.00 96.62 183 PRO A CA 1
ATOM 1429 C C . PRO A 1 183 ? 11.047 0.398 -11.758 1.00 96.62 183 PRO A C 1
ATOM 1431 O O . PRO A 1 183 ? 10.557 -0.362 -10.923 1.00 96.62 183 PRO A O 1
ATOM 1434 N N . GLN A 1 184 ? 12.251 0.950 -11.598 1.00 95.88 184 GLN A N 1
ATOM 1435 C CA . GLN A 1 184 ? 13.095 0.758 -10.423 1.00 95.88 184 GLN A CA 1
ATOM 1436 C C . GLN A 1 184 ? 12.528 1.516 -9.221 1.00 95.88 184 GLN A C 1
ATOM 1438 O O . GLN A 1 184 ? 12.426 0.951 -8.128 1.00 95.88 184 GLN A O 1
ATOM 1443 N N . ALA A 1 185 ? 12.097 2.763 -9.423 1.00 95.81 185 ALA A N 1
ATOM 1444 C CA . ALA A 1 185 ? 11.398 3.518 -8.392 1.00 95.81 185 ALA A CA 1
ATOM 1445 C C . ALA A 1 185 ? 10.069 2.844 -8.015 1.00 95.81 185 ALA A C 1
ATOM 1447 O O . ALA A 1 185 ? 9.761 2.734 -6.827 1.00 95.81 185 ALA A O 1
ATOM 1448 N N . PHE A 1 186 ? 9.325 2.295 -8.982 1.00 97.56 186 PHE A N 1
ATOM 1449 C CA . PHE A 1 186 ? 8.134 1.493 -8.684 1.00 97.56 186 PHE A CA 1
ATOM 1450 C C . PHE A 1 186 ? 8.450 0.307 -7.758 1.00 97.56 186 PHE A C 1
ATOM 1452 O O . PHE A 1 186 ? 7.767 0.127 -6.751 1.00 97.56 186 PHE A O 1
ATOM 1459 N N . VAL A 1 187 ? 9.518 -0.457 -8.025 1.00 95.06 187 VAL A N 1
ATOM 1460 C CA . VAL A 1 187 ? 9.945 -1.568 -7.148 1.00 95.06 187 VAL A CA 1
ATOM 1461 C C . VAL A 1 187 ? 10.301 -1.073 -5.742 1.00 95.06 187 VAL A C 1
ATOM 1463 O O . VAL A 1 187 ? 9.996 -1.746 -4.756 1.00 95.06 187 VAL A O 1
ATOM 1466 N N . CYS A 1 188 ? 10.880 0.124 -5.616 1.00 95.69 188 CYS A N 1
ATOM 1467 C CA . CYS A 1 188 ? 11.126 0.743 -4.313 1.00 95.69 188 CYS A CA 1
ATOM 1468 C C . CYS A 1 188 ? 9.829 0.983 -3.526 1.00 95.69 188 CYS A C 1
ATOM 1470 O O . CYS A 1 188 ? 9.752 0.660 -2.336 1.00 95.69 188 CYS A O 1
ATOM 1472 N N . HIS A 1 189 ? 8.789 1.497 -4.183 1.00 97.19 189 HIS A N 1
ATOM 1473 C CA . HIS A 1 189 ? 7.481 1.683 -3.559 1.00 97.19 189 HIS A CA 1
ATOM 1474 C C . HIS A 1 189 ? 6.792 0.352 -3.245 1.00 97.19 189 HIS A C 1
ATOM 1476 O O . HIS A 1 189 ? 6.280 0.192 -2.138 1.00 97.19 189 HIS A O 1
ATOM 1482 N N . PHE A 1 190 ? 6.841 -0.617 -4.163 1.00 96.25 190 PHE A N 1
ATOM 1483 C CA . PHE A 1 190 ? 6.313 -1.964 -3.947 1.00 96.25 190 PHE A CA 1
ATOM 1484 C C . PHE A 1 190 ? 6.910 -2.590 -2.678 1.00 96.25 190 PHE A C 1
ATOM 1486 O O . PHE A 1 190 ? 6.181 -3.016 -1.781 1.00 96.25 190 PHE A O 1
ATOM 1493 N N . TYR A 1 191 ? 8.240 -2.556 -2.550 1.00 95.00 191 TYR A N 1
ATOM 1494 C CA . TYR A 1 191 ? 8.937 -3.026 -1.356 1.00 95.00 191 TYR A CA 1
ATOM 1495 C C . TYR A 1 191 ? 8.470 -2.283 -0.097 1.00 95.00 191 TYR A C 1
ATOM 1497 O O . TYR A 1 191 ? 8.015 -2.909 0.859 1.00 95.00 191 TYR A O 1
ATOM 1505 N N . ASN A 1 192 ? 8.540 -0.949 -0.083 1.00 94.00 192 ASN A N 1
ATOM 1506 C CA . ASN A 1 192 ? 8.241 -0.191 1.131 1.00 94.00 192 ASN A CA 1
ATOM 1507 C C . ASN A 1 192 ? 6.785 -0.358 1.584 1.00 94.00 192 ASN A C 1
ATOM 1509 O O . ASN A 1 192 ? 6.551 -0.516 2.778 1.00 94.00 192 ASN A O 1
ATOM 1513 N N . VAL A 1 193 ? 5.814 -0.388 0.667 1.00 95.75 193 VAL A N 1
ATOM 1514 C CA . VAL A 1 193 ? 4.394 -0.549 1.020 1.00 95.75 193 VAL A CA 1
ATOM 1515 C C . VAL A 1 193 ? 4.129 -1.926 1.640 1.00 95.75 193 VAL A C 1
ATOM 1517 O O . VAL A 1 193 ? 3.567 -2.007 2.737 1.00 95.75 193 VAL A O 1
ATOM 1520 N N . HIS A 1 194 ? 4.574 -3.015 1.003 1.00 94.69 194 HIS A N 1
ATOM 1521 C CA . HIS A 1 194 ? 4.345 -4.363 1.532 1.00 94.69 194 HIS A CA 1
ATOM 1522 C C . HIS A 1 194 ? 5.111 -4.611 2.844 1.00 94.69 194 HIS A C 1
ATOM 1524 O O . HIS A 1 194 ? 4.545 -5.126 3.815 1.00 94.69 194 HIS A O 1
ATOM 1530 N N . PHE A 1 195 ? 6.386 -4.220 2.923 1.00 92.00 195 PHE A N 1
ATOM 1531 C CA . PHE A 1 195 ? 7.197 -4.493 4.112 1.00 92.00 195 PHE A CA 1
ATOM 1532 C C . PHE A 1 195 ? 6.872 -3.568 5.291 1.00 92.00 195 PHE A C 1
ATOM 1534 O O . PHE A 1 195 ? 6.892 -4.034 6.431 1.00 92.00 195 PHE A O 1
ATOM 1541 N N . ALA A 1 196 ? 6.456 -2.318 5.057 1.00 89.94 196 ALA A N 1
ATOM 1542 C CA . ALA A 1 196 ? 5.921 -1.478 6.131 1.00 89.94 196 ALA A CA 1
ATOM 1543 C C . ALA A 1 196 ? 4.633 -2.079 6.721 1.00 89.94 196 ALA A C 1
ATOM 1545 O O . ALA A 1 196 ? 4.471 -2.121 7.944 1.00 89.94 196 ALA A O 1
ATOM 1546 N N . HIS A 1 197 ? 3.744 -2.615 5.875 1.00 89.31 197 HIS A N 1
ATOM 1547 C CA . HIS A 1 197 ? 2.505 -3.249 6.328 1.00 89.31 197 HIS A CA 1
ATOM 1548 C C . HIS A 1 197 ? 2.763 -4.510 7.175 1.00 89.31 197 HIS A C 1
ATOM 1550 O O . HIS A 1 197 ? 2.177 -4.675 8.246 1.00 89.31 197 HIS A O 1
ATOM 1556 N N . THR A 1 198 ? 3.670 -5.389 6.739 1.00 86.38 198 THR A N 1
ATOM 1557 C CA . THR A 1 198 ? 3.982 -6.633 7.473 1.00 86.38 198 THR A CA 1
ATOM 1558 C C . THR A 1 198 ? 4.808 -6.421 8.746 1.00 86.38 198 THR A C 1
ATOM 1560 O O . THR A 1 198 ? 4.805 -7.29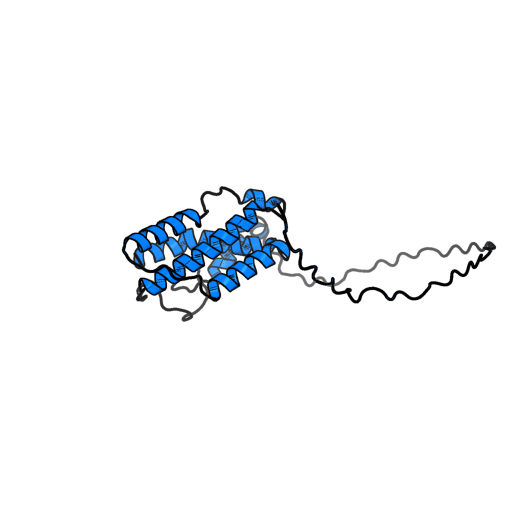8 9.614 1.00 86.38 198 THR A O 1
ATOM 1563 N N . ALA A 1 199 ? 5.478 -5.275 8.888 1.00 84.62 199 ALA A N 1
ATOM 1564 C CA . ALA A 1 199 ? 6.202 -4.886 10.093 1.00 84.62 199 ALA A CA 1
ATOM 1565 C C . ALA A 1 199 ? 5.337 -3.980 10.987 1.00 84.62 199 ALA A C 1
ATOM 1567 O O . ALA A 1 199 ? 4.525 -4.474 11.776 1.00 84.62 199 ALA A O 1
ATOM 1568 N N . GLY A 1 200 ? 5.480 -2.658 10.848 1.00 78.44 200 GLY A N 1
ATOM 1569 C CA . GLY A 1 200 ? 4.777 -1.667 11.666 1.00 78.44 200 GLY A CA 1
ATOM 1570 C C . GLY A 1 200 ? 3.254 -1.753 11.548 1.00 78.44 200 GLY A C 1
ATOM 1571 O O . GLY A 1 200 ? 2.553 -1.618 12.550 1.00 78.44 200 GLY A O 1
ATOM 1572 N N . GLY A 1 201 ? 2.729 -2.087 10.365 1.00 81.69 201 GLY A N 1
ATOM 1573 C CA . GLY A 1 201 ? 1.286 -2.220 10.143 1.00 81.69 201 GLY A CA 1
ATOM 1574 C C . GLY A 1 201 ? 0.615 -3.263 11.045 1.00 81.69 201 GLY A C 1
ATOM 1575 O O . GLY A 1 201 ? -0.497 -3.040 11.520 1.00 81.69 201 GLY A O 1
ATOM 1576 N N . ARG A 1 202 ? 1.307 -4.360 11.386 1.00 81.00 202 ARG A N 1
ATOM 1577 C CA . ARG A 1 202 ? 0.790 -5.372 12.331 1.00 81.00 202 ARG A CA 1
ATOM 1578 C C . ARG A 1 202 ? 0.701 -4.856 13.764 1.00 81.00 202 ARG A C 1
ATOM 1580 O O . ARG A 1 202 ? -0.154 -5.312 14.519 1.00 81.00 202 ARG A O 1
ATOM 1587 N N . ILE A 1 203 ? 1.607 -3.961 14.152 1.00 80.50 203 ILE A N 1
ATOM 1588 C CA . ILE A 1 203 ? 1.616 -3.343 15.482 1.00 80.50 203 ILE A CA 1
ATOM 1589 C C . ILE A 1 203 ? 0.471 -2.333 15.569 1.00 80.50 203 ILE A C 1
ATOM 1591 O O . ILE A 1 203 ? -0.304 -2.378 16.520 1.00 80.50 203 ILE A O 1
ATOM 1595 N N . ILE A 1 204 ? 0.317 -1.498 14.537 1.00 81.69 204 ILE A N 1
ATOM 1596 C CA . ILE A 1 204 ? -0.770 -0.515 14.433 1.00 81.69 204 ILE A CA 1
ATOM 1597 C C . ILE A 1 204 ? -2.132 -1.216 14.439 1.00 81.69 204 ILE A C 1
ATOM 1599 O O . ILE A 1 204 ? -3.008 -0.835 15.210 1.00 81.69 204 ILE A O 1
ATOM 1603 N N . GLY A 1 205 ? -2.298 -2.290 13.658 1.00 79.38 205 GLY A N 1
ATOM 1604 C CA . GLY A 1 205 ? -3.556 -3.041 13.602 1.00 79.38 205 GLY A CA 1
ATOM 1605 C C . GLY A 1 205 ? -4.041 -3.527 14.972 1.00 79.38 205 GLY A C 1
ATOM 1606 O O . GLY A 1 205 ? -5.222 -3.418 15.261 1.00 79.38 205 GLY A O 1
ATOM 1607 N N . LYS A 1 206 ? -3.134 -3.969 15.856 1.00 80.62 206 LYS A N 1
ATOM 1608 C CA . LYS A 1 206 ? -3.467 -4.400 17.231 1.00 80.62 206 LYS A CA 1
ATOM 1609 C C . LYS A 1 206 ? -3.828 -3.264 18.191 1.00 80.62 206 LYS A C 1
ATOM 1611 O O . LYS A 1 206 ? -4.291 -3.532 19.292 1.00 80.62 206 LYS A O 1
ATOM 1616 N N . LYS A 1 207 ? -3.470 -2.025 17.855 1.00 79.56 207 LYS A N 1
ATOM 1617 C CA . LYS A 1 207 ? -3.729 -0.848 18.693 1.00 79.56 207 LYS A CA 1
ATOM 1618 C C . LYS A 1 207 ? -5.044 -0.171 18.314 1.00 79.56 207 LYS A C 1
ATOM 1620 O O . LYS A 1 207 ? -5.661 0.455 19.170 1.00 79.56 207 LYS A O 1
ATOM 1625 N N . VAL A 1 208 ? -5.419 -0.261 17.039 1.00 77.81 208 VAL A N 1
ATOM 1626 C CA . VAL A 1 208 ? -6.610 0.386 16.474 1.00 77.81 208 VAL A CA 1
ATOM 1627 C C . VAL A 1 208 ? -7.847 -0.515 16.541 1.00 77.81 208 VAL A C 1
ATOM 1629 O O . VAL A 1 208 ? -8.953 0.010 16.648 1.00 77.81 208 VAL A O 1
ATOM 1632 N N . VAL A 1 209 ? -7.657 -1.839 16.485 1.00 60.25 209 VAL A N 1
ATOM 1633 C CA . VAL A 1 209 ? -8.714 -2.862 16.567 1.00 60.25 209 VAL A CA 1
ATOM 1634 C C . VAL A 1 209 ? -8.666 -3.580 17.908 1.00 60.25 209 VAL A C 1
ATOM 1636 O O . VAL A 1 209 ? -7.541 -3.899 18.357 1.00 60.25 209 VAL A O 1
#

Organism: NCBI:txid206008

InterPro domains:
  IPR002051 Haem oxygenase [cd19165] (66-208)
  IPR016053 Haem oxygenase-like [PF01126] (74-206)
  IPR016084 Haem oxygenase-like, multi-helical [G3DSA:1.20.910.10] (54-209)
  IPR016084 Haem oxygenase-like, multi-helical [SSF48613] (71-208)
  IPR016951 Haem oxygenase (decyclizing), plant [PTHR35703] (47-208)

Mean predicted aligned error: 16.09 Å

pLDDT: mean 76.23, std 23.39, range [34.44, 98.75]

Secondary structure (DSSP, 8-state):
--------PPPPPPS---PPP--------------------------------------HHHHTS-HHHHHHHHHHHTSBTTT-TT--BPS-SS--GGG----HHHHHHHHHHHHHHHHHHHHHHHHTSSGGGGGGSS-S---HHHHHHHHHHHHHTTPPPPPPPHHHHHHHHHHHHHHHH-HHHHHHHHHHHHHHIIIIIHHHHHHH-

Radius of gyration: 31.06 Å; Cα contacts (8 Å, |Δi|>4): 122; chains: 1; bounding box: 95×37×84 Å

Nearest PDB structures (foldseek):
  7cka-assembly1_A  TM=9.872E-01  e=8.711E-14  Glycine max
  7eqh-assembly2_B  TM=9.827E-01  e=8.521E-13  Arabidopsis thaliana

Foldseek 3Di:
DDDDDDDDDDDDDDPDPDDDDDDDDDDDDDDDDDDDDDDDDDPPDPDDDDDPPDDPPDDPVVVPDDVVVVLVLVLLCCDPCLLDVSYNDDDDPDDRLLPDDDDPVNVLLVLQLLLLQLVLLQVLLVVCPPVCSVVVHPPVLRCNVVSVVVNVVVVVVVDDRDHHDPVSVVNSVVLNVCVPVPVPVNVSVVVCSSVCCVPSVVVSVVSND